Protein AF-A0A2E0SR29-F1 (afdb_monomer)

Secondary structure (DSSP, 8-state):
-BTTB--EES-HHHHHHS--SHHHHHHHHHSPPSSS-BS------SPPPPTT---SS-TTGGG-TT--HHHHHSPPPPEE-TTSSEE--TTTTS---PPP-PBPP-------SS-SEEEEEEEEEETTEEEEEEEEEEE-TT-EEEEE-STTSSHHHHHHHHTTSS--SEEEEEETTEEPPSSGGGS-TTTEEEE-S-TTTTS-TTS-HHHHHHHHHHHTT--GGGHHHHHHHTT--GGGGGS-GGGS-HHHHHHHHHHHHHTT--SEEEEESTTTTS-HHHHHHHHHHHHHHHHHH---EEEE-S-HHHHHHH-SEEEEEETTEEEEEEEHHHHHHS--SHHHHHHHHHHHHHHHTTS----

pLDDT: mean 88.64, std 12.38, range [31.42, 98.25]

Nearest PDB structures (foldseek):
  8j5r-assembly1_D  TM=8.602E-01  e=4.351E-30  Mycobacterium tuberculosis H37Rv
  4yer-assembly1_B  TM=9.239E-01  e=2.323E-18  Thermotoga maritima MSB8
  4yer-assembly1_A  TM=9.258E-01  e=8.614E-18  Thermotoga maritima MSB8
  1vpl-assembly1_A-2  TM=8.438E-01  e=1.574E-16  Thermotoga maritima MSB8
  4rvc-assembly1_A  TM=7.983E-01  e=6.540E-16  Geobacillus kaustophilus GBlys

Solvent-accessible surface area (backbone atoms only — not comparable to full-atom values): 19824 Å² total; per-residue (Å²): 104,48,92,93,37,73,36,56,51,51,57,66,67,52,50,66,78,58,42,60,35,71,67,57,42,43,43,61,55,17,48,67,52,64,93,52,36,58,59,69,62,58,30,64,62,81,78,82,63,53,92,94,55,65,57,76,10,28,74,56,31,94,60,40,94,82,51,48,73,62,28,54,66,41,55,49,63,79,40,79,44,98,84,54,40,37,34,34,44,91,55,58,85,53,83,80,83,72,79,80,79,51,68,40,76,85,74,77,70,74,80,62,93,56,52,34,36,42,34,41,48,28,19,31,57,63,88,91,44,75,42,31,73,44,31,69,48,75,38,32,74,49,32,30,38,24,40,34,45,63,91,87,14,32,66,70,57,52,52,27,36,74,49,13,77,35,62,58,78,40,59,49,49,25,51,70,86,40,75,54,52,57,40,45,93,72,43,65,65,34,54,47,27,65,31,57,57,55,45,71,81,75,49,68,72,88,38,34,45,36,55,55,34,34,58,29,14,49,70,42,78,39,64,67,80,47,48,40,61,42,32,44,76,55,74,36,64,51,76,51,35,78,35,37,63,85,82,44,55,73,56,56,36,38,35,49,43,47,33,41,38,47,41,29,59,32,62,28,41,35,33,39,38,58,51,76,91,47,56,45,28,49,30,20,44,52,51,40,47,56,50,45,40,22,74,75,70,45,34,17,33,42,38,33,42,74,57,60,26,58,37,43,60,60,31,55,29,35,37,36,30,51,78,13,31,72,71,47,70,42,43,38,64,53,50,71,79,58,44,85,38,71,67,55,46,51,54,49,52,59,52,44,57,62,50,47,75,65,48,80,78,93,124

Sequence (363 aa):
LYAGTVAERGPAGVVLDAPVHPYTARLLAADPPLDHRLAKLEGIPGSVPAPGQRPDGCAFAPRCLLATERCRTEAPALEAVPRGGVVACHHSRTPLVIEERGRAAETVAPAAPGALLTVRGLRAQHGATEILHGVDLDVAPREIVGVVGESGSGKTTLARCVAGLHAPSAGEVSLDGNALARRLADRDPRDVQIVFQDPYSALNPRLTIGDALREALAVGDRPASDVAELLESVGLPARYAARRPRDLSGGERQRVAIARALAPRPRLLICDESVSALDVSVQAQILALLLRLRDELGTPVLVITHDLAVVRQVCDRVLVLRRGEMVESGTVSRVFDAPEHPYTASLLAASEITAERKEPTRA

Radius of gyration: 22.08 Å; Cα contacts (8 Å, |Δi|>4): 726; chains: 1; bounding box: 54×41×63 Å

Structure (mmCIF, N/CA/C/O backbone):
data_AF-A0A2E0SR29-F1
#
_entry.id   AF-A0A2E0SR29-F1
#
loop_
_atom_site.group_PDB
_atom_site.id
_atom_site.type_symbol
_atom_site.label_atom_id
_atom_site.label_alt_id
_atom_site.label_comp_id
_atom_site.label_asym_id
_atom_site.label_entity_id
_atom_site.label_seq_id
_atom_site.pdbx_PDB_ins_code
_atom_site.Cartn_x
_atom_site.Cartn_y
_atom_site.Cartn_z
_atom_site.occupancy
_atom_site.B_iso_or_equiv
_atom_site.auth_seq_id
_atom_site.auth_comp_id
_atom_site.auth_asym_id
_atom_site.auth_atom_id
_atom_site.pdbx_PDB_model_num
ATOM 1 N N . LEU A 1 1 ? 7.549 5.131 -22.807 1.00 89.56 1 LEU A N 1
ATOM 2 C CA . LEU A 1 1 ? 8.761 5.957 -22.553 1.00 89.56 1 LEU A CA 1
ATOM 3 C C . LEU A 1 1 ? 9.500 5.366 -21.359 1.00 89.56 1 LEU A C 1
ATOM 5 O O . LEU A 1 1 ? 8.833 4.967 -20.417 1.00 89.56 1 LEU A O 1
ATOM 9 N N . TYR A 1 2 ? 10.829 5.324 -21.375 1.00 89.19 2 TYR A N 1
ATOM 10 C CA . TYR A 1 2 ? 11.639 4.904 -20.228 1.00 89.19 2 TYR A CA 1
ATOM 11 C C . TYR A 1 2 ? 12.831 5.840 -20.063 1.00 89.19 2 TYR A C 1
ATOM 13 O O . TYR A 1 2 ? 13.545 6.076 -21.035 1.00 89.19 2 TYR A O 1
ATOM 21 N N . ALA A 1 3 ? 13.021 6.392 -18.858 1.00 86.25 3 ALA A N 1
ATOM 22 C CA . ALA A 1 3 ? 14.078 7.361 -18.554 1.00 86.25 3 ALA A CA 1
ATOM 23 C C . ALA A 1 3 ? 14.228 8.427 -19.659 1.00 86.25 3 ALA A C 1
ATOM 25 O O . ALA A 1 3 ? 15.323 8.682 -20.132 1.00 86.25 3 ALA A O 1
ATOM 26 N N . GLY A 1 4 ? 13.108 9.004 -20.115 1.00 85.25 4 GLY A N 1
ATOM 27 C CA . GLY A 1 4 ? 13.055 10.040 -21.155 1.00 85.25 4 GLY A CA 1
ATOM 28 C C . GLY A 1 4 ? 13.401 9.608 -22.586 1.00 85.25 4 GLY A C 1
ATOM 29 O O . GLY A 1 4 ? 13.559 10.483 -23.431 1.00 85.25 4 GLY A O 1
ATOM 30 N N . THR A 1 5 ? 13.484 8.308 -22.871 1.00 87.50 5 THR A N 1
ATOM 31 C CA . THR A 1 5 ? 13.652 7.759 -24.227 1.00 87.50 5 THR A CA 1
ATOM 32 C C . THR A 1 5 ? 12.389 7.014 -24.661 1.00 87.50 5 THR A C 1
ATOM 34 O O . THR A 1 5 ? 11.719 6.354 -23.855 1.00 87.50 5 THR A O 1
ATOM 37 N N . VAL A 1 6 ? 12.023 7.117 -25.941 1.00 93.50 6 VAL A N 1
ATOM 38 C CA . VAL A 1 6 ? 10.935 6.314 -26.520 1.00 93.50 6 VAL A CA 1
ATOM 39 C C . VAL A 1 6 ? 11.416 4.873 -26.629 1.00 93.50 6 VAL A C 1
ATOM 41 O O . VAL A 1 6 ? 12.251 4.568 -27.463 1.00 93.50 6 VAL A O 1
ATOM 44 N N . ALA A 1 7 ? 10.902 4.003 -25.759 1.00 94.31 7 ALA A N 1
ATOM 45 C CA . ALA A 1 7 ? 11.178 2.568 -25.811 1.00 94.31 7 ALA A CA 1
ATOM 46 C C . ALA A 1 7 ? 10.392 1.896 -26.947 1.00 94.31 7 ALA A C 1
ATOM 48 O O . ALA A 1 7 ? 10.943 1.103 -27.700 1.00 94.31 7 ALA A O 1
ATOM 49 N N . GLU A 1 8 ? 9.112 2.247 -27.077 1.00 94.75 8 GLU A N 1
ATOM 50 C CA . GLU A 1 8 ? 8.180 1.663 -28.035 1.00 94.75 8 GLU A CA 1
ATOM 51 C C . GLU A 1 8 ? 7.018 2.631 -28.287 1.00 94.75 8 GLU A C 1
ATOM 53 O O . GLU A 1 8 ? 6.602 3.361 -27.377 1.00 94.75 8 GLU A O 1
ATOM 58 N N . ARG A 1 9 ? 6.525 2.668 -29.525 1.00 95.38 9 ARG A N 1
ATOM 59 C CA . ARG A 1 9 ? 5.364 3.454 -29.955 1.00 95.38 9 ARG A CA 1
ATOM 60 C C . ARG A 1 9 ? 4.670 2.729 -31.101 1.00 95.38 9 ARG A C 1
ATOM 62 O O . ARG A 1 9 ? 5.305 2.450 -32.106 1.00 95.38 9 ARG A O 1
ATOM 69 N N . GLY A 1 10 ? 3.361 2.550 -31.021 1.00 94.12 10 GLY A N 1
ATOM 70 C CA . GLY A 1 10 ? 2.568 1.939 -32.086 1.00 94.12 10 GLY A CA 1
ATOM 71 C C . GLY A 1 10 ? 1.070 2.076 -31.815 1.00 94.12 10 GLY A C 1
ATOM 72 O O . GLY A 1 10 ? 0.692 2.792 -30.882 1.00 94.12 10 GLY A O 1
ATOM 73 N N . PRO A 1 11 ? 0.218 1.419 -32.620 1.00 93.44 11 PRO A N 1
ATOM 74 C CA . PRO A 1 11 ? -1.198 1.255 -32.301 1.00 93.44 11 PRO A CA 1
ATOM 75 C C . PRO A 1 11 ? -1.368 0.620 -30.914 1.00 93.44 11 PRO A C 1
ATOM 77 O O . PRO A 1 11 ? -0.631 -0.302 -30.574 1.00 93.44 11 PRO A O 1
ATOM 80 N N . ALA A 1 12 ? -2.334 1.099 -30.124 1.00 90.19 12 ALA A N 1
ATOM 81 C CA . ALA A 1 12 ? -2.478 0.697 -28.723 1.00 90.19 12 ALA A CA 1
ATOM 82 C C . ALA A 1 12 ? -2.615 -0.826 -28.552 1.00 90.19 12 ALA A C 1
ATOM 84 O O . ALA A 1 12 ? -1.814 -1.405 -27.831 1.00 90.19 12 ALA A O 1
ATOM 85 N N . GLY A 1 13 ? -3.536 -1.473 -29.278 1.00 86.75 13 GLY A N 1
ATOM 86 C CA . GLY A 1 13 ? -3.707 -2.933 -29.211 1.00 86.75 13 GLY A CA 1
ATOM 87 C C . GLY A 1 13 ? -2.423 -3.695 -29.549 1.00 86.75 13 GLY A C 1
ATOM 88 O O . GLY A 1 13 ? -2.016 -4.577 -28.817 1.00 86.75 13 GLY A O 1
ATOM 89 N N . VAL A 1 14 ? -1.673 -3.270 -30.573 1.00 87.56 14 VAL A N 1
ATOM 90 C CA . VAL A 1 14 ? -0.408 -3.934 -30.942 1.00 87.56 14 VAL A CA 1
ATOM 91 C C . VAL A 1 14 ? 0.627 -3.866 -29.815 1.00 87.56 14 VAL A C 1
ATOM 93 O O . VAL A 1 14 ? 1.277 -4.867 -29.526 1.00 87.56 14 VAL A O 1
ATOM 96 N N . VAL A 1 15 ? 0.786 -2.697 -29.187 1.00 89.81 15 VAL A N 1
ATOM 97 C CA . VAL A 1 15 ? 1.766 -2.499 -28.107 1.00 89.81 15 VAL A CA 1
ATOM 98 C C . VAL A 1 15 ? 1.347 -3.223 -26.824 1.00 89.81 15 VAL A C 1
ATOM 100 O O . VAL A 1 15 ? 2.216 -3.701 -26.099 1.00 89.81 15 VAL A O 1
ATOM 103 N N . LEU A 1 16 ? 0.043 -3.291 -26.535 1.00 87.75 16 LEU A N 1
ATOM 104 C CA . LEU A 1 16 ? -0.493 -3.949 -25.340 1.00 87.75 16 LEU A CA 1
ATOM 105 C C . LEU A 1 16 ? -0.522 -5.480 -25.481 1.00 87.75 16 LEU A C 1
ATOM 107 O O . LEU A 1 16 ? -0.150 -6.178 -24.543 1.00 87.75 16 LEU A O 1
ATOM 111 N N . ASP A 1 17 ? -0.857 -6.001 -26.662 1.00 84.81 17 ASP A N 1
ATOM 112 C CA . ASP A 1 17 ? -1.033 -7.445 -26.880 1.00 84.81 17 ASP A CA 1
ATOM 113 C C . ASP A 1 17 ? 0.276 -8.153 -27.237 1.00 84.81 17 ASP A C 1
ATOM 115 O O . ASP A 1 17 ? 0.460 -9.344 -26.984 1.00 84.81 17 ASP A O 1
ATOM 119 N N . ALA A 1 18 ? 1.186 -7.438 -27.898 1.00 86.62 18 ALA A N 1
ATOM 120 C CA . ALA A 1 18 ? 2.425 -7.999 -28.414 1.00 86.62 18 ALA A CA 1
ATOM 121 C C . ALA A 1 18 ? 3.587 -7.003 -28.316 1.00 86.62 18 ALA A C 1
ATOM 123 O O . ALA A 1 18 ? 4.166 -6.627 -29.344 1.00 86.62 18 ALA A O 1
ATOM 124 N N . PRO A 1 19 ? 3.941 -6.587 -27.088 1.00 90.62 19 PRO A N 1
ATOM 125 C CA . PRO A 1 19 ? 5.034 -5.658 -26.857 1.00 90.62 19 PRO A CA 1
ATOM 126 C C . PRO A 1 19 ? 6.349 -6.218 -27.403 1.00 90.62 19 PRO A C 1
ATOM 128 O O . PRO A 1 19 ? 6.721 -7.363 -27.135 1.00 90.62 19 PRO A O 1
ATOM 131 N N . VAL A 1 20 ? 7.087 -5.388 -28.135 1.00 92.50 20 VAL A N 1
ATOM 132 C CA . VAL A 1 20 ? 8.387 -5.753 -28.713 1.00 92.50 20 VAL A CA 1
ATOM 133 C C . VAL A 1 20 ? 9.533 -5.383 -27.775 1.00 92.50 20 VAL A C 1
ATOM 135 O O . VAL A 1 20 ? 10.557 -6.065 -27.733 1.00 92.50 20 VAL A O 1
ATOM 138 N N . HIS A 1 21 ? 9.401 -4.297 -27.010 1.00 93.88 21 HIS A N 1
ATOM 139 C CA . HIS A 1 21 ? 10.477 -3.849 -26.135 1.00 93.88 21 HIS A CA 1
ATOM 140 C C . HIS A 1 21 ? 10.435 -4.580 -24.775 1.00 93.88 21 HIS A C 1
ATOM 142 O O . HIS A 1 21 ? 9.399 -4.550 -24.106 1.00 93.88 21 HIS A O 1
ATOM 148 N N . PRO A 1 22 ? 11.567 -5.116 -24.259 1.00 92.19 22 PRO A N 1
ATOM 149 C CA . PRO A 1 22 ? 11.622 -5.806 -22.962 1.00 92.19 22 PRO A CA 1
ATOM 150 C C . PRO A 1 22 ? 11.033 -5.008 -21.790 1.00 92.19 22 PRO A C 1
ATOM 152 O O . PRO A 1 22 ? 10.365 -5.561 -20.926 1.00 92.19 22 PRO A O 1
ATOM 155 N N . TYR A 1 23 ? 11.264 -3.692 -21.750 1.00 92.50 23 TYR A N 1
ATOM 156 C CA . TYR A 1 23 ? 10.612 -2.799 -20.782 1.00 92.50 23 TYR A CA 1
ATOM 157 C C . TYR A 1 23 ? 9.080 -2.806 -20.888 1.00 92.50 23 TYR A C 1
ATOM 159 O O . TYR A 1 23 ? 8.436 -3.030 -19.870 1.00 92.50 23 TYR A O 1
ATOM 167 N N . THR A 1 24 ? 8.501 -2.573 -22.075 1.00 91.88 24 THR A N 1
ATOM 168 C CA . THR A 1 24 ? 7.040 -2.566 -22.273 1.00 91.88 24 THR A CA 1
ATOM 169 C C . THR A 1 24 ? 6.447 -3.901 -21.845 1.00 91.88 24 THR A C 1
ATOM 171 O O . THR A 1 24 ? 5.519 -3.943 -21.048 1.00 91.88 24 THR A O 1
ATOM 174 N N . ALA A 1 25 ? 7.071 -4.988 -22.290 1.00 89.75 25 ALA A N 1
ATOM 175 C CA . ALA A 1 25 ? 6.652 -6.346 -22.000 1.00 89.75 25 ALA A CA 1
ATOM 176 C C . ALA A 1 25 ? 6.631 -6.638 -20.493 1.00 89.75 25 ALA A C 1
ATOM 178 O O . ALA A 1 25 ? 5.657 -7.169 -19.970 1.00 89.75 25 ALA A O 1
ATOM 179 N N . ARG A 1 26 ? 7.666 -6.213 -19.756 1.00 88.19 26 ARG A N 1
ATOM 180 C CA . ARG A 1 26 ? 7.707 -6.386 -18.295 1.00 88.19 26 ARG A CA 1
ATOM 181 C C . ARG A 1 26 ? 6.822 -5.404 -17.534 1.00 88.19 26 ARG A C 1
ATOM 183 O O . ARG A 1 26 ? 6.417 -5.721 -16.422 1.00 88.19 26 ARG A O 1
ATOM 190 N N . LEU A 1 27 ? 6.554 -4.226 -18.091 1.00 88.81 27 LEU A N 1
ATOM 191 C CA . LEU A 1 27 ? 5.621 -3.271 -17.501 1.00 88.81 27 LEU A CA 1
ATOM 192 C C . LEU A 1 27 ? 4.197 -3.826 -17.553 1.00 88.81 27 LEU A C 1
ATOM 194 O O . LEU A 1 27 ? 3.517 -3.812 -16.536 1.00 88.81 27 LEU A O 1
ATOM 198 N N . LEU A 1 28 ? 3.795 -4.352 -18.712 1.00 86.69 28 LEU A N 1
ATOM 199 C CA . LEU A 1 28 ? 2.499 -4.998 -18.910 1.00 86.69 28 LEU A CA 1
ATOM 200 C C . LEU A 1 28 ? 2.390 -6.283 -18.118 1.00 86.69 28 LEU A C 1
ATOM 202 O O . LEU A 1 28 ? 1.364 -6.507 -17.494 1.00 86.69 28 LEU A O 1
ATOM 206 N N . ALA A 1 29 ? 3.477 -7.062 -18.057 1.00 83.56 29 ALA A N 1
ATOM 207 C CA . ALA A 1 29 ? 3.545 -8.142 -17.101 1.00 83.56 29 ALA A CA 1
ATOM 208 C C . ALA A 1 29 ? 3.250 -7.573 -15.711 1.00 83.56 29 ALA A C 1
ATOM 210 O O . ALA A 1 29 ? 2.274 -7.977 -15.125 1.00 83.56 29 ALA A O 1
ATOM 211 N N . ALA A 1 30 ? 3.989 -6.613 -15.157 1.00 85.75 30 ALA A N 1
ATOM 212 C CA . ALA A 1 30 ? 3.797 -6.166 -13.769 1.00 85.75 30 ALA A CA 1
ATOM 213 C C . ALA A 1 30 ? 2.367 -5.713 -13.366 1.00 85.75 30 ALA A C 1
ATOM 215 O O . ALA A 1 30 ? 2.100 -5.648 -12.167 1.00 85.75 30 ALA A O 1
ATOM 216 N N . ASP A 1 31 ? 1.463 -5.449 -14.315 1.00 85.62 31 ASP A N 1
ATOM 217 C CA . ASP A 1 31 ? 0.039 -5.215 -14.050 1.00 85.62 31 ASP A CA 1
ATOM 218 C C . ASP A 1 31 ? -0.631 -6.482 -13.459 1.00 85.62 31 ASP A C 1
ATOM 220 O O . ASP A 1 31 ? -0.512 -7.578 -14.026 1.00 85.62 31 ASP A O 1
ATOM 224 N N . PRO A 1 32 ? -1.275 -6.395 -12.282 1.00 85.50 32 PRO A N 1
ATOM 225 C CA . PRO A 1 32 ? -1.933 -7.540 -11.668 1.00 85.50 32 PRO A CA 1
ATOM 226 C C . PRO A 1 32 ? -3.295 -7.830 -12.327 1.00 85.50 32 PRO A C 1
ATOM 228 O O . PRO A 1 32 ? -4.100 -6.912 -12.475 1.00 85.50 32 PRO A O 1
ATOM 231 N N . PRO A 1 33 ? -3.606 -9.094 -12.661 1.00 87.69 33 PRO A N 1
ATOM 232 C CA . PRO A 1 33 ? -4.929 -9.461 -13.150 1.00 87.69 33 PRO A CA 1
ATOM 233 C C . PRO A 1 33 ? -5.977 -9.460 -12.025 1.00 87.69 33 PRO A C 1
ATOM 235 O O . PRO A 1 33 ? -5.651 -9.642 -10.847 1.00 87.69 33 PRO A O 1
ATOM 238 N N . LEU A 1 34 ? -7.247 -9.271 -12.391 1.00 88.75 34 LEU A N 1
ATOM 239 C CA . LEU A 1 34 ? -8.387 -9.319 -11.465 1.00 88.75 34 LEU A CA 1
ATOM 240 C C . LEU A 1 34 ? -9.013 -10.720 -11.370 1.00 88.75 34 LEU A C 1
ATOM 242 O O . LEU A 1 34 ? -9.484 -11.114 -10.305 1.00 88.75 34 LEU A O 1
ATOM 246 N N . ASP A 1 35 ? -8.979 -11.489 -12.456 1.00 86.94 35 ASP A N 1
ATOM 247 C CA . ASP A 1 35 ? -9.647 -12.789 -12.596 1.00 86.94 35 ASP A CA 1
ATOM 248 C C . ASP A 1 35 ? -8.943 -13.922 -11.830 1.00 86.94 35 ASP A C 1
ATOM 250 O O . ASP A 1 35 ? -9.552 -14.944 -11.523 1.00 86.94 35 ASP A O 1
ATOM 254 N N . HIS A 1 36 ? -7.665 -13.778 -11.467 1.00 87.75 36 HIS A N 1
ATOM 255 C CA . HIS A 1 36 ? -6.933 -14.798 -10.712 1.00 87.75 36 HIS A CA 1
ATOM 256 C C . HIS A 1 36 ? -5.775 -14.225 -9.887 1.00 87.75 36 HIS A C 1
ATOM 258 O O . HIS A 1 36 ? -5.233 -13.158 -10.172 1.00 87.75 36 HIS A O 1
ATOM 264 N N . ARG A 1 37 ? -5.365 -14.963 -8.849 1.00 89.25 37 ARG A N 1
ATOM 265 C CA . ARG A 1 37 ? -4.156 -14.664 -8.071 1.00 89.25 37 ARG A CA 1
ATOM 266 C C . ARG A 1 37 ? -2.921 -15.227 -8.776 1.00 89.25 37 ARG A C 1
ATOM 268 O O . ARG A 1 37 ? -2.901 -16.388 -9.192 1.00 89.25 37 ARG A O 1
ATOM 275 N N . LEU A 1 38 ? -1.871 -14.422 -8.870 1.00 87.12 38 LEU A N 1
ATOM 276 C CA . LEU A 1 38 ? -0.574 -14.828 -9.401 1.00 87.12 38 LEU A CA 1
ATOM 277 C C . LEU A 1 38 ? 0.227 -15.585 -8.339 1.00 87.12 38 LEU A C 1
ATOM 279 O O . LEU A 1 38 ? 0.278 -15.169 -7.183 1.00 87.12 38 LEU A O 1
ATOM 283 N N . ALA A 1 39 ? 0.918 -16.655 -8.737 1.00 84.25 39 ALA A N 1
ATOM 284 C CA . ALA A 1 39 ? 1.831 -17.393 -7.859 1.00 84.25 39 ALA A CA 1
ATOM 285 C C . ALA A 1 39 ? 3.004 -16.526 -7.379 1.00 84.25 39 ALA A C 1
ATOM 287 O O . ALA A 1 39 ? 3.558 -16.763 -6.307 1.00 84.25 39 ALA A O 1
ATOM 288 N N . LYS A 1 40 ? 3.386 -15.516 -8.170 1.00 82.12 40 LYS A N 1
ATOM 289 C CA . LYS A 1 40 ? 4.448 -14.577 -7.822 1.00 82.12 40 LYS A CA 1
ATOM 290 C C . LYS A 1 40 ? 4.155 -13.187 -8.371 1.00 82.12 40 LYS A C 1
ATOM 292 O O . LYS A 1 40 ? 3.906 -13.020 -9.564 1.00 82.12 40 LYS A O 1
ATOM 297 N N . LEU A 1 41 ? 4.239 -12.187 -7.498 1.00 84.31 41 LEU A N 1
ATOM 298 C CA . LEU A 1 41 ? 4.211 -10.777 -7.874 1.00 84.31 41 LEU A CA 1
ATOM 299 C C . LEU A 1 41 ? 5.644 -10.293 -8.060 1.00 84.31 41 LEU A C 1
ATOM 301 O O . LEU A 1 41 ? 6.405 -10.195 -7.098 1.00 84.31 41 LEU A O 1
ATOM 305 N N . GLU A 1 42 ? 6.018 -9.976 -9.295 1.00 74.56 42 GLU A N 1
ATOM 306 C CA . GLU A 1 42 ? 7.320 -9.389 -9.592 1.00 74.56 42 GLU A CA 1
ATOM 307 C C . GLU A 1 42 ? 7.168 -8.137 -10.443 1.00 74.56 42 GLU A C 1
ATOM 309 O O . GLU A 1 42 ? 6.611 -8.160 -11.541 1.00 74.56 42 GLU A O 1
ATOM 314 N N . GLY A 1 43 ? 7.710 -7.034 -9.932 1.00 82.50 43 GLY A N 1
ATOM 315 C CA . GLY A 1 43 ? 7.967 -5.848 -10.734 1.00 82.50 43 GLY A CA 1
ATOM 316 C C . GLY A 1 43 ? 9.314 -5.927 -11.448 1.00 82.50 43 GLY A C 1
ATOM 317 O O . GLY A 1 43 ? 10.120 -6.835 -11.246 1.00 82.50 43 GLY A O 1
ATOM 318 N N . ILE A 1 44 ? 9.618 -4.905 -12.239 1.00 84.12 44 ILE A N 1
ATOM 319 C CA . ILE A 1 44 ? 10.902 -4.772 -12.924 1.00 84.12 44 ILE A CA 1
ATOM 320 C C . ILE A 1 44 ? 12.000 -4.495 -11.881 1.00 84.12 44 ILE A C 1
ATOM 322 O O . ILE A 1 44 ? 11.954 -3.442 -11.235 1.00 84.12 44 ILE A O 1
ATOM 326 N N . PRO A 1 45 ? 13.015 -5.362 -11.724 1.00 74.50 45 PRO A N 1
ATOM 327 C CA . PRO A 1 45 ? 14.033 -5.221 -10.683 1.00 74.50 45 PRO A CA 1
ATOM 328 C C . PRO A 1 45 ? 14.879 -3.957 -10.871 1.00 74.50 45 PRO A C 1
ATOM 330 O O . PRO A 1 45 ? 14.987 -3.436 -11.980 1.00 74.50 45 PRO A O 1
ATOM 333 N N . GLY A 1 46 ? 15.504 -3.481 -9.793 1.00 76.00 46 GLY A N 1
ATOM 334 C CA . GLY A 1 46 ? 16.355 -2.286 -9.797 1.00 76.00 46 GLY A CA 1
ATOM 335 C C . GLY A 1 46 ? 15.582 -0.961 -9.817 1.00 76.00 46 GLY A C 1
ATOM 336 O O . GLY A 1 46 ? 14.353 -0.930 -9.864 1.00 76.00 46 GLY A O 1
ATOM 337 N N . SER A 1 47 ? 16.314 0.152 -9.776 1.00 72.31 47 SER A N 1
ATOM 338 C CA . SER A 1 47 ? 15.757 1.509 -9.777 1.00 72.31 47 SER A CA 1
ATOM 339 C C . SER A 1 47 ? 15.838 2.155 -11.159 1.00 72.31 47 SER A C 1
ATOM 341 O O . SER A 1 47 ? 16.703 1.840 -11.974 1.00 72.31 47 SER A O 1
ATOM 343 N N . VAL A 1 48 ? 14.895 3.049 -11.464 1.00 79.31 48 VAL A N 1
ATOM 344 C CA . VAL A 1 48 ? 14.989 3.889 -12.668 1.00 79.31 48 VAL A CA 1
ATOM 345 C C . VAL A 1 48 ? 16.215 4.804 -12.522 1.00 79.31 48 VAL A C 1
ATOM 347 O O . VAL A 1 48 ? 16.370 5.400 -11.454 1.00 79.31 48 VAL A O 1
ATOM 350 N N . PRO A 1 49 ? 17.074 4.943 -13.552 1.00 78.69 49 PRO A N 1
ATOM 351 C CA . PRO A 1 49 ? 18.177 5.898 -13.520 1.00 78.69 49 PRO A CA 1
ATOM 352 C C . PRO A 1 49 ? 17.689 7.313 -13.194 1.00 78.69 49 PRO A C 1
ATOM 354 O O . PRO A 1 49 ? 16.683 7.772 -13.744 1.00 78.69 49 PRO A O 1
ATOM 357 N N . ALA A 1 50 ? 18.402 8.013 -12.311 1.00 73.25 50 ALA A N 1
ATOM 358 C CA . ALA A 1 50 ? 18.075 9.392 -11.969 1.00 73.25 50 ALA A CA 1
ATOM 359 C C . ALA A 1 50 ? 18.286 10.326 -13.180 1.00 73.25 50 ALA A C 1
ATOM 361 O O . ALA A 1 50 ? 19.092 10.020 -14.070 1.00 73.25 50 ALA A O 1
ATOM 362 N N . PRO A 1 51 ? 17.606 11.487 -13.235 1.00 73.75 51 PRO A N 1
ATOM 363 C CA . PRO A 1 51 ? 17.911 12.516 -14.226 1.00 73.75 51 PRO A CA 1
ATOM 364 C C . PRO A 1 51 ? 19.413 12.847 -14.231 1.00 73.75 51 PRO A C 1
ATOM 366 O O . PRO A 1 51 ? 19.999 13.078 -13.179 1.00 73.75 51 PRO A O 1
ATOM 369 N N . GLY A 1 52 ? 20.043 12.825 -15.409 1.00 78.19 52 GLY A N 1
ATOM 370 C CA . GLY A 1 52 ? 21.487 13.056 -15.565 1.00 78.19 52 GLY A CA 1
ATOM 371 C C . GLY A 1 52 ? 22.394 11.853 -15.261 1.00 78.19 52 GLY A C 1
ATOM 372 O O . GLY A 1 52 ? 23.581 11.929 -15.541 1.00 78.19 52 GLY A O 1
ATOM 373 N N . GLN A 1 53 ? 21.858 10.735 -14.755 1.00 81.88 53 GLN A N 1
ATOM 374 C CA . GLN A 1 53 ? 22.601 9.487 -14.502 1.00 81.88 53 GLN A CA 1
ATOM 375 C C . GLN A 1 53 ? 22.227 8.380 -15.495 1.00 81.88 53 GLN A C 1
ATOM 377 O O . GLN A 1 53 ? 22.156 7.201 -15.144 1.00 81.88 53 GLN A O 1
ATOM 382 N N . ARG A 1 54 ? 21.904 8.756 -16.734 1.00 83.50 54 ARG A N 1
ATOM 383 C CA . ARG A 1 54 ? 21.567 7.772 -17.767 1.00 83.50 54 ARG A CA 1
ATOM 384 C C . ARG A 1 54 ? 22.836 7.032 -18.201 1.00 83.50 54 ARG A C 1
ATOM 386 O O . ARG A 1 54 ? 23.874 7.676 -18.308 1.00 83.50 54 ARG A O 1
ATOM 393 N N . PRO A 1 55 ? 22.756 5.715 -18.451 1.00 86.88 55 PRO A N 1
ATOM 394 C CA . PRO A 1 55 ? 23.866 4.992 -19.060 1.00 86.88 55 PRO A CA 1
ATOM 395 C C . PRO A 1 55 ? 24.112 5.501 -20.487 1.00 86.88 55 PRO A C 1
ATOM 397 O O . PRO A 1 55 ? 23.170 5.950 -21.142 1.00 86.88 55 PRO A O 1
ATOM 400 N N . ASP A 1 56 ? 25.356 5.385 -20.959 1.00 88.62 56 ASP A N 1
ATOM 401 C CA . ASP A 1 56 ? 25.761 5.815 -22.308 1.00 88.62 56 ASP A CA 1
ATOM 402 C C . ASP A 1 56 ? 25.067 4.998 -23.416 1.00 88.62 56 ASP A C 1
ATOM 404 O O . ASP A 1 56 ? 24.761 5.519 -24.488 1.00 88.62 56 ASP A O 1
ATOM 408 N N . GLY A 1 57 ? 24.779 3.720 -23.143 1.00 92.62 57 GLY A N 1
ATOM 409 C CA . GLY A 1 57 ? 24.047 2.831 -24.042 1.00 92.62 57 GLY A CA 1
ATOM 410 C C . GLY A 1 57 ? 22.516 2.900 -23.923 1.00 92.62 57 GLY A C 1
ATOM 411 O O . GLY A 1 57 ? 21.894 3.941 -23.712 1.00 92.62 57 GLY A O 1
ATOM 412 N N . CYS A 1 58 ? 21.859 1.749 -24.064 1.00 94.19 58 CYS A N 1
ATOM 413 C CA . CYS A 1 58 ? 20.423 1.605 -23.854 1.00 94.19 58 CYS A CA 1
ATOM 414 C C . CYS A 1 58 ? 20.035 2.012 -22.425 1.00 94.19 58 CYS A C 1
ATOM 416 O O . CYS A 1 58 ? 20.472 1.410 -21.443 1.00 94.19 58 CYS A O 1
ATOM 418 N N . ALA A 1 59 ? 19.104 2.964 -22.315 1.00 92.00 59 ALA A N 1
ATOM 419 C CA . ALA A 1 59 ? 18.610 3.463 -21.033 1.00 92.00 59 ALA A CA 1
ATOM 420 C C . ALA A 1 59 ? 18.078 2.354 -20.103 1.00 92.00 59 ALA A C 1
ATOM 422 O O . ALA A 1 59 ? 18.175 2.477 -18.884 1.00 92.00 59 ALA A O 1
ATOM 423 N N . PHE A 1 60 ? 17.530 1.270 -20.664 1.00 93.81 60 PHE A N 1
ATOM 424 C CA . PHE A 1 60 ? 16.967 0.146 -19.911 1.00 93.81 60 PHE A CA 1
ATOM 425 C C . PHE A 1 60 ? 17.965 -0.996 -19.640 1.00 93.81 60 PHE A C 1
ATOM 427 O O . PHE A 1 60 ? 17.640 -1.912 -18.884 1.00 93.81 60 PHE A O 1
ATOM 434 N N . ALA A 1 61 ? 19.182 -0.959 -20.199 1.00 93.38 61 ALA A N 1
ATOM 435 C CA . ALA A 1 61 ? 20.166 -2.039 -20.062 1.00 93.38 61 ALA A CA 1
ATOM 436 C C . ALA A 1 61 ? 20.421 -2.496 -18.610 1.00 93.38 61 ALA A C 1
ATOM 438 O O . ALA A 1 61 ? 20.454 -3.705 -18.395 1.00 93.38 61 ALA A O 1
ATOM 439 N N . PRO A 1 62 ? 20.506 -1.612 -17.591 1.00 90.38 62 PRO A N 1
ATOM 440 C CA . PRO A 1 62 ? 20.750 -2.041 -16.208 1.00 90.38 62 PRO A CA 1
ATOM 441 C C . PRO A 1 62 ? 19.658 -2.939 -15.600 1.00 90.38 62 PRO A C 1
ATOM 443 O O . PRO A 1 62 ? 19.879 -3.553 -14.561 1.00 90.38 62 PRO A O 1
ATOM 446 N N . ARG A 1 63 ? 18.467 -2.991 -16.211 1.00 90.19 63 ARG A N 1
ATOM 447 C CA . ARG A 1 63 ? 17.286 -3.726 -15.713 1.00 90.19 63 ARG A CA 1
ATOM 448 C C . ARG A 1 63 ? 16.720 -4.711 -16.742 1.00 90.19 63 ARG A C 1
ATOM 450 O O . ARG A 1 63 ? 15.696 -5.357 -16.497 1.00 90.19 63 ARG A O 1
ATOM 457 N N . CYS A 1 64 ? 17.359 -4.808 -17.905 1.00 90.50 64 CYS A N 1
ATOM 458 C CA . CYS A 1 64 ? 16.937 -5.662 -19.002 1.00 90.50 64 CYS A CA 1
ATOM 459 C C . CYS A 1 64 ? 17.581 -7.046 -18.866 1.00 90.50 64 CYS A C 1
ATOM 461 O O . CYS A 1 64 ? 18.801 -7.150 -18.807 1.00 90.50 64 CYS A O 1
ATOM 463 N N . LEU A 1 65 ? 16.775 -8.114 -18.875 1.00 87.06 65 LEU A N 1
ATOM 464 C CA . LEU A 1 65 ? 17.300 -9.490 -18.868 1.00 87.06 65 LEU A CA 1
ATOM 465 C C . LEU A 1 65 ? 18.005 -9.869 -20.173 1.00 87.06 65 LEU A C 1
ATOM 467 O O . LEU A 1 65 ? 18.816 -10.784 -20.184 1.00 87.06 65 LEU A O 1
ATOM 471 N N . LEU A 1 66 ? 17.712 -9.156 -21.262 1.00 91.25 66 LEU A N 1
ATOM 472 C CA . LEU A 1 66 ? 18.350 -9.354 -22.563 1.00 91.25 66 LEU A CA 1
ATOM 473 C C . LEU A 1 66 ? 19.551 -8.420 -22.773 1.00 91.25 66 LEU A C 1
ATOM 475 O O . LEU A 1 66 ? 20.025 -8.281 -23.896 1.00 91.25 66 LEU A O 1
ATOM 479 N N . ALA A 1 67 ? 20.010 -7.708 -21.735 1.00 93.31 67 ALA A N 1
ATOM 480 C CA . ALA A 1 67 ? 21.104 -6.756 -21.879 1.00 93.31 67 ALA A CA 1
ATOM 481 C C . ALA A 1 67 ? 22.404 -7.458 -22.294 1.00 93.31 67 ALA A C 1
ATOM 483 O O . ALA A 1 67 ? 22.953 -8.276 -21.560 1.00 93.31 67 ALA A O 1
ATOM 484 N N . THR A 1 68 ? 22.926 -7.064 -23.450 1.00 95.12 68 THR A N 1
ATOM 485 C CA . THR A 1 68 ? 24.249 -7.449 -23.956 1.00 95.12 68 THR A CA 1
ATOM 486 C C . THR A 1 68 ? 25.250 -6.309 -23.783 1.00 95.12 68 THR A C 1
ATOM 488 O O . THR A 1 68 ? 24.875 -5.194 -23.416 1.00 95.12 68 THR A O 1
ATOM 491 N N . GLU A 1 69 ? 26.528 -6.551 -24.082 1.00 95.38 69 GLU A N 1
ATOM 492 C CA . GLU A 1 69 ? 27.551 -5.499 -24.021 1.00 95.38 69 GLU A CA 1
ATOM 493 C C . GLU A 1 69 ? 27.237 -4.334 -24.972 1.00 95.38 69 GLU A C 1
ATOM 495 O O . GLU A 1 69 ? 27.334 -3.174 -24.582 1.00 95.38 69 GLU A O 1
ATOM 500 N N . ARG A 1 70 ? 26.703 -4.629 -26.167 1.00 95.75 70 ARG A N 1
ATOM 501 C CA . ARG A 1 70 ? 26.199 -3.606 -27.099 1.00 95.75 70 ARG A CA 1
ATOM 502 C C . ARG A 1 70 ? 25.124 -2.723 -26.464 1.00 95.75 70 ARG A C 1
ATOM 504 O O . ARG A 1 70 ? 25.118 -1.516 -26.658 1.00 95.75 70 ARG A O 1
ATOM 511 N N . CYS A 1 71 ? 24.234 -3.301 -25.655 1.00 95.75 71 CYS A N 1
ATOM 512 C CA . CYS A 1 71 ? 23.220 -2.523 -24.942 1.00 95.75 71 CYS A CA 1
ATOM 513 C C . CYS A 1 71 ? 23.820 -1.576 -23.898 1.00 95.75 71 CYS A C 1
ATOM 515 O O . CYS A 1 71 ? 23.156 -0.612 -23.533 1.00 95.75 71 CYS A O 1
ATOM 517 N N . ARG A 1 72 ? 25.022 -1.841 -23.382 1.00 94.81 72 ARG A N 1
ATOM 518 C CA . ARG A 1 72 ? 25.665 -1.006 -22.357 1.00 94.81 72 ARG A CA 1
ATOM 519 C C . ARG A 1 72 ? 26.449 0.154 -22.959 1.00 94.81 72 ARG A C 1
ATOM 521 O O . ARG A 1 72 ? 26.534 1.196 -22.318 1.00 94.81 72 ARG A O 1
ATOM 528 N N . THR A 1 73 ? 26.961 -0.018 -24.174 1.00 95.31 73 THR A N 1
ATOM 529 C CA . THR A 1 73 ? 27.847 0.946 -24.841 1.00 95.31 73 THR A CA 1
ATOM 530 C C . THR A 1 73 ? 27.176 1.739 -25.963 1.00 95.31 73 THR A C 1
ATOM 532 O O . THR A 1 73 ? 27.627 2.836 -26.272 1.00 95.31 73 THR A O 1
ATOM 535 N N . GLU A 1 74 ? 26.092 1.231 -26.557 1.00 95.56 74 GLU A N 1
ATOM 536 C CA . GLU A 1 74 ? 25.416 1.851 -27.702 1.00 95.56 74 GLU A CA 1
ATOM 537 C C . GLU A 1 74 ? 23.915 2.026 -27.430 1.00 95.56 74 GLU A C 1
ATOM 539 O O . GLU A 1 74 ? 23.201 1.073 -27.093 1.00 95.56 74 GLU A O 1
ATOM 544 N N . ALA A 1 75 ? 23.409 3.250 -27.592 1.00 93.69 75 ALA A N 1
ATOM 545 C CA . ALA A 1 75 ? 21.979 3.522 -27.516 1.00 93.69 75 ALA A CA 1
ATOM 546 C C . ALA A 1 75 ? 21.269 3.003 -28.785 1.00 93.69 75 ALA A C 1
ATOM 548 O O . ALA A 1 75 ? 21.685 3.345 -29.892 1.00 93.69 75 ALA A O 1
ATOM 549 N N . PRO A 1 76 ? 20.202 2.190 -28.666 1.00 95.31 76 PRO A N 1
ATOM 550 C CA . PRO A 1 76 ? 19.491 1.672 -29.830 1.00 95.31 76 PRO A CA 1
ATOM 551 C C . PRO A 1 76 ? 18.732 2.790 -30.556 1.00 95.31 76 PRO A C 1
ATOM 553 O O . PRO A 1 76 ? 18.062 3.611 -29.923 1.00 95.31 76 PRO A O 1
ATOM 556 N N . ALA A 1 77 ? 18.802 2.791 -31.888 1.00 94.19 77 ALA A N 1
ATOM 557 C CA . ALA A 1 77 ? 17.979 3.655 -32.727 1.00 94.19 77 ALA A CA 1
ATOM 558 C C . ALA A 1 77 ? 16.509 3.200 -32.717 1.00 94.19 77 ALA A C 1
ATOM 560 O O . ALA A 1 77 ? 16.204 2.045 -32.422 1.00 94.19 77 ALA A O 1
ATOM 561 N N . LEU A 1 78 ? 15.593 4.113 -33.051 1.00 94.75 78 LEU A N 1
ATOM 562 C CA . LEU A 1 78 ? 14.195 3.758 -33.293 1.00 94.75 78 LEU A CA 1
ATOM 563 C C . LEU A 1 78 ? 14.073 3.049 -34.644 1.00 94.75 78 LEU A C 1
ATOM 565 O O . LEU A 1 78 ? 14.347 3.642 -35.685 1.00 94.75 78 LEU A O 1
ATOM 569 N N . GLU A 1 79 ? 13.608 1.807 -34.620 1.00 94.44 79 GLU A N 1
ATOM 570 C CA . GLU A 1 79 ? 13.406 0.974 -35.804 1.00 94.44 79 GLU A CA 1
ATOM 571 C C . GLU A 1 79 ? 11.934 0.605 -35.966 1.00 94.44 79 GLU A C 1
ATOM 573 O O . GLU A 1 79 ? 11.218 0.422 -34.981 1.00 94.44 79 GLU A O 1
ATOM 578 N N . ALA A 1 80 ? 11.475 0.476 -37.210 1.00 92.94 80 ALA A N 1
ATOM 579 C CA . ALA A 1 80 ? 10.113 0.045 -37.497 1.00 92.94 80 ALA A CA 1
ATOM 580 C C . ALA A 1 80 ? 9.901 -1.431 -37.125 1.00 92.94 80 ALA A C 1
ATOM 582 O O . ALA A 1 80 ? 10.757 -2.277 -37.393 1.00 92.94 80 ALA A O 1
ATOM 583 N N . VAL A 1 81 ? 8.735 -1.750 -36.557 1.00 88.44 81 VAL A N 1
ATOM 584 C CA . VAL A 1 81 ? 8.345 -3.132 -36.229 1.00 88.44 81 VAL A CA 1
ATOM 585 C C . VAL A 1 81 ? 7.318 -3.682 -37.227 1.00 88.44 81 VAL A C 1
ATOM 587 O O . VAL A 1 81 ? 6.485 -2.916 -37.718 1.00 88.44 81 VAL A O 1
ATOM 590 N N . PRO A 1 82 ? 7.309 -5.003 -37.513 1.00 80.00 82 PRO A N 1
ATOM 591 C CA . PRO A 1 82 ? 6.435 -5.596 -38.534 1.00 80.00 82 PRO A CA 1
ATOM 592 C C . PRO A 1 82 ? 4.933 -5.358 -38.324 1.00 80.00 82 PRO A C 1
ATOM 594 O O . PRO A 1 82 ? 4.182 -5.296 -39.289 1.00 80.00 82 PRO A O 1
ATOM 597 N N . ARG A 1 83 ? 4.489 -5.209 -37.069 1.00 78.44 83 ARG A N 1
ATOM 598 C CA . ARG A 1 83 ? 3.077 -4.984 -36.703 1.00 78.44 83 ARG A CA 1
ATOM 599 C C . ARG A 1 83 ? 2.671 -3.502 -36.689 1.00 78.44 83 ARG A C 1
ATOM 601 O O . ARG A 1 83 ? 1.576 -3.169 -36.249 1.00 78.44 83 ARG A O 1
ATOM 608 N N . GLY A 1 84 ? 3.540 -2.621 -37.189 1.00 84.62 84 GLY A N 1
ATOM 609 C CA . GLY A 1 84 ? 3.343 -1.175 -37.191 1.00 84.62 84 GLY A CA 1
ATOM 610 C C . GLY A 1 84 ? 3.820 -0.518 -35.895 1.00 84.62 84 GLY A C 1
ATOM 611 O O . GLY A 1 84 ? 3.589 -1.017 -34.798 1.00 84.62 84 GLY A O 1
ATOM 612 N N . GLY A 1 85 ? 4.492 0.626 -36.030 1.00 90.56 85 GLY A N 1
ATOM 613 C CA . GLY A 1 85 ? 5.117 1.339 -34.916 1.00 90.56 85 GLY A CA 1
ATOM 614 C C . GLY A 1 85 ? 6.641 1.357 -34.998 1.00 90.56 85 GLY A C 1
ATOM 615 O O . GLY A 1 85 ? 7.228 0.958 -36.003 1.00 90.56 85 GLY A O 1
ATOM 616 N N . VAL A 1 86 ? 7.271 1.846 -33.934 1.00 95.31 86 VAL A N 1
ATOM 617 C CA . VAL A 1 86 ? 8.721 1.948 -33.775 1.00 95.31 86 VAL A CA 1
ATOM 618 C C . VAL A 1 86 ? 9.159 1.477 -32.391 1.00 95.31 86 VAL A C 1
ATOM 620 O O . VAL A 1 86 ? 8.454 1.692 -31.401 1.00 95.31 86 VAL A O 1
ATOM 623 N N . VAL A 1 87 ? 10.343 0.879 -32.312 1.00 95.81 87 VAL A N 1
ATOM 624 C CA . VAL A 1 87 ? 10.946 0.362 -31.080 1.00 95.81 87 VAL A CA 1
ATOM 625 C C . VAL A 1 87 ? 12.422 0.744 -31.003 1.00 95.81 87 VAL A C 1
ATOM 627 O O . VAL A 1 87 ? 13.114 0.727 -32.015 1.00 95.81 87 VAL A O 1
ATOM 630 N N . ALA A 1 88 ? 12.917 1.083 -29.813 1.00 96.00 88 ALA A N 1
ATOM 631 C CA . ALA A 1 88 ? 14.335 1.348 -29.565 1.00 96.00 88 ALA A CA 1
ATOM 632 C C . ALA A 1 88 ? 14.968 0.171 -28.808 1.00 96.00 88 ALA A C 1
ATOM 634 O O . ALA A 1 88 ? 15.142 0.224 -27.591 1.00 96.00 88 ALA A O 1
ATOM 635 N N . CYS A 1 89 ? 15.280 -0.924 -29.510 1.00 95.56 89 CYS A N 1
ATOM 636 C CA . CYS A 1 89 ? 15.869 -2.119 -28.900 1.00 95.56 89 CYS A CA 1
ATOM 637 C C . CYS A 1 89 ? 16.804 -2.863 -29.863 1.00 95.56 89 CYS A C 1
ATOM 639 O O . CYS A 1 89 ? 16.383 -3.248 -30.949 1.00 95.56 89 CYS A O 1
ATOM 641 N N . HIS A 1 90 ? 18.026 -3.181 -29.415 1.00 95.38 90 HIS A N 1
ATOM 642 C CA . HIS A 1 90 ? 18.971 -4.036 -30.161 1.00 95.38 90 HIS A CA 1
ATOM 643 C C . HIS A 1 90 ? 18.483 -5.483 -30.344 1.00 95.38 90 HIS A C 1
ATOM 645 O O . HIS A 1 90 ? 19.017 -6.219 -31.168 1.00 95.38 90 HIS A O 1
ATOM 651 N N . HIS A 1 91 ? 17.476 -5.893 -29.570 1.00 93.31 91 HIS A N 1
ATOM 652 C CA . HIS A 1 91 ? 16.902 -7.239 -29.552 1.00 93.31 91 HIS A CA 1
ATOM 653 C C . HIS A 1 91 ? 15.427 -7.247 -29.989 1.00 93.31 91 HIS A C 1
ATOM 655 O O . HIS A 1 91 ? 14.678 -8.140 -29.611 1.00 93.31 91 HIS A O 1
ATOM 661 N N . SER A 1 92 ? 15.003 -6.278 -30.809 1.00 89.94 92 SER A N 1
ATOM 662 C CA . SER A 1 92 ? 13.617 -6.136 -31.301 1.00 89.94 92 SER A CA 1
ATOM 663 C 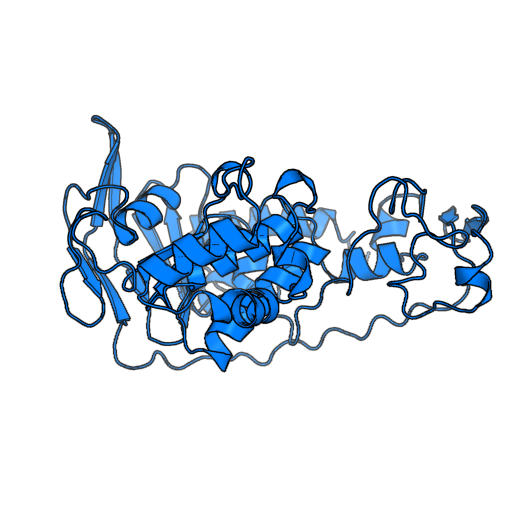C . SER A 1 92 ? 13.079 -7.349 -32.075 1.00 89.94 92 SER A C 1
ATOM 665 O O . SER A 1 92 ? 11.871 -7.519 -32.204 1.00 89.94 92 SER A O 1
ATOM 667 N N . ARG A 1 93 ? 13.965 -8.198 -32.605 1.00 87.62 93 ARG A N 1
ATOM 668 C CA . ARG A 1 93 ? 13.617 -9.434 -33.330 1.00 87.62 93 ARG A CA 1
ATOM 669 C C . ARG A 1 93 ? 13.728 -10.692 -32.473 1.00 87.62 93 ARG A C 1
ATOM 671 O O . ARG A 1 93 ? 13.384 -11.773 -32.943 1.00 87.62 93 ARG A O 1
ATOM 678 N N . THR A 1 94 ? 14.236 -10.572 -31.250 1.00 85.56 94 THR A N 1
ATOM 679 C CA . THR A 1 94 ? 14.332 -11.691 -30.315 1.00 85.56 94 THR A CA 1
ATOM 680 C C . THR A 1 94 ? 12.961 -11.895 -29.672 1.00 85.56 94 THR A C 1
ATOM 682 O O . THR A 1 94 ? 12.444 -10.950 -29.075 1.00 85.56 94 THR A O 1
ATOM 685 N N . PRO A 1 95 ? 12.364 -13.098 -29.753 1.00 81.25 95 PRO A N 1
ATOM 686 C CA . PRO A 1 95 ? 11.126 -13.387 -29.044 1.00 81.25 95 PRO A CA 1
ATOM 687 C C . PRO A 1 95 ? 11.297 -13.126 -27.548 1.00 81.25 95 PRO A C 1
ATOM 689 O O . PRO A 1 95 ? 12.217 -13.649 -26.916 1.00 81.25 95 PRO A O 1
ATOM 692 N N . LEU A 1 96 ? 10.415 -12.306 -26.981 1.00 82.00 96 LEU A N 1
ATOM 693 C CA . LEU A 1 96 ? 10.375 -12.103 -25.543 1.00 82.00 96 LEU A CA 1
ATOM 694 C C . LEU A 1 96 ? 9.683 -13.304 -24.912 1.00 82.00 96 LEU A C 1
ATOM 696 O O . LEU A 1 96 ? 8.483 -13.497 -25.079 1.00 82.00 96 LEU A O 1
ATOM 700 N N . VAL A 1 97 ? 10.446 -14.103 -24.175 1.00 70.00 97 VAL A N 1
ATOM 701 C CA . VAL A 1 97 ? 9.874 -15.108 -23.283 1.00 70.00 97 VAL A CA 1
ATOM 702 C C . VAL A 1 97 ? 9.555 -14.398 -21.974 1.00 70.00 97 VAL A C 1
ATOM 704 O O . VAL A 1 97 ? 10.444 -14.128 -21.167 1.00 70.00 97 VAL A O 1
ATOM 707 N N . ILE A 1 98 ? 8.290 -14.026 -21.795 1.00 66.38 98 ILE A N 1
ATOM 708 C CA . ILE A 1 98 ? 7.760 -13.730 -20.466 1.00 66.38 98 ILE A CA 1
ATOM 709 C C . ILE A 1 98 ? 7.317 -15.081 -19.917 1.00 66.38 98 ILE A C 1
ATOM 711 O O . ILE A 1 98 ? 6.459 -15.718 -20.522 1.00 66.38 98 ILE A O 1
ATOM 715 N N . GLU A 1 99 ? 7.932 -15.540 -18.827 1.00 63.66 99 GLU A N 1
ATOM 716 C CA . GLU A 1 99 ? 7.488 -16.767 -18.161 1.00 63.66 99 GLU A CA 1
ATOM 717 C C . GLU A 1 99 ? 5.988 -16.669 -17.869 1.00 63.66 99 GLU A C 1
ATOM 719 O O . GLU A 1 99 ? 5.522 -15.662 -17.321 1.00 63.66 99 GLU A O 1
ATOM 724 N N . GLU A 1 100 ? 5.233 -17.695 -18.272 1.00 58.34 100 GLU A N 1
ATOM 725 C CA . GLU A 1 100 ? 3.817 -17.776 -17.938 1.00 58.34 100 GLU A CA 1
ATOM 726 C C . GLU A 1 100 ? 3.676 -17.689 -16.427 1.00 58.34 100 GLU A C 1
ATOM 728 O O . GLU A 1 100 ? 4.297 -18.428 -15.657 1.00 58.34 100 GLU A O 1
ATOM 733 N N . ARG A 1 101 ? 2.864 -16.732 -15.995 1.00 65.81 101 ARG A N 1
ATOM 734 C CA . ARG A 1 101 ? 2.643 -16.524 -14.580 1.00 65.81 101 ARG A CA 1
ATOM 735 C C . ARG A 1 101 ? 1.772 -17.656 -14.089 1.00 65.81 101 ARG A C 1
ATOM 737 O O . ARG A 1 101 ? 0.581 -17.697 -14.386 1.00 65.81 101 ARG A O 1
ATOM 744 N N . GLY A 1 102 ? 2.377 -18.576 -13.346 1.00 62.16 102 GLY A N 1
ATOM 745 C CA . GLY A 1 102 ? 1.626 -19.627 -12.682 1.00 62.16 102 GLY A CA 1
ATOM 746 C C . GLY A 1 102 ? 0.476 -19.011 -11.888 1.00 62.16 102 GLY A C 1
ATOM 747 O O . GLY A 1 102 ? 0.655 -18.002 -11.198 1.00 62.16 102 GLY A O 1
ATOM 748 N N . ARG A 1 103 ? -0.713 -19.601 -11.992 1.00 75.06 103 ARG A N 1
ATOM 749 C CA . ARG A 1 103 ? -1.814 -19.274 -11.086 1.00 75.06 103 ARG A CA 1
ATOM 750 C C . ARG A 1 103 ? -1.436 -19.779 -9.699 1.00 75.06 103 ARG A C 1
ATOM 752 O O . ARG A 1 103 ? -0.973 -20.914 -9.568 1.00 75.06 103 ARG A O 1
ATOM 759 N N . ALA A 1 104 ? -1.585 -18.941 -8.678 1.00 72.06 104 ALA A N 1
ATOM 760 C CA . ALA A 1 104 ? -1.427 -19.414 -7.310 1.00 72.06 104 ALA A CA 1
ATOM 761 C C . ALA A 1 104 ? -2.487 -20.488 -7.050 1.00 72.06 104 ALA A C 1
ATOM 763 O O . ALA A 1 104 ? -3.657 -20.289 -7.381 1.00 72.06 104 ALA A O 1
ATOM 764 N N . ALA A 1 105 ? -2.085 -21.612 -6.454 1.00 58.91 105 ALA A N 1
ATOM 765 C CA . ALA A 1 105 ? -3.057 -22.521 -5.868 1.00 58.91 105 ALA A CA 1
ATOM 766 C C . ALA A 1 105 ? -3.830 -21.760 -4.788 1.00 58.91 105 ALA A C 1
ATOM 768 O O . ALA A 1 105 ? -3.250 -20.962 -4.047 1.00 58.91 105 ALA A O 1
ATOM 769 N N . GLU A 1 106 ? -5.136 -21.987 -4.726 1.00 56.03 106 GLU A N 1
ATOM 770 C CA . GLU A 1 106 ? -6.011 -21.331 -3.768 1.00 56.03 106 GLU A CA 1
ATOM 771 C C . GLU A 1 106 ? -5.577 -21.698 -2.345 1.00 56.03 106 GLU A C 1
ATOM 773 O O . GLU A 1 106 ? -5.832 -22.796 -1.848 1.00 56.03 106 GLU A O 1
ATOM 778 N N . THR A 1 107 ? -4.880 -20.790 -1.671 1.00 49.91 107 THR A N 1
ATOM 779 C CA . THR A 1 107 ? -4.667 -20.902 -0.237 1.00 49.91 107 THR A CA 1
ATOM 780 C C . THR A 1 107 ? -5.929 -20.413 0.447 1.00 49.91 107 THR A C 1
ATOM 782 O O . THR A 1 107 ? -6.067 -19.244 0.800 1.00 49.91 107 THR A O 1
ATOM 785 N N . VAL A 1 108 ? -6.866 -21.338 0.656 1.00 49.28 108 VAL A N 1
ATOM 786 C CA . VAL A 1 108 ? -7.856 -21.192 1.721 1.00 49.28 108 VAL A CA 1
ATOM 787 C C . VAL A 1 108 ? -7.063 -21.278 3.020 1.00 49.28 108 VAL A C 1
ATOM 789 O O . VAL A 1 108 ? -6.867 -22.361 3.567 1.00 49.28 108 VAL A O 1
ATOM 792 N N . ALA A 1 109 ? -6.515 -20.151 3.477 1.00 46.72 109 ALA A N 1
ATOM 793 C CA . ALA A 1 109 ? -6.015 -20.077 4.836 1.00 46.72 109 ALA A CA 1
ATOM 794 C C . ALA A 1 109 ? -7.221 -20.395 5.735 1.00 46.72 109 ALA A C 1
ATOM 796 O O . ALA A 1 109 ? -8.216 -19.662 5.678 1.00 46.72 109 ALA A O 1
ATOM 797 N N . PRO A 1 110 ? -7.212 -21.502 6.501 1.00 45.03 110 PRO A N 1
ATOM 798 C CA . PRO A 1 110 ? -8.256 -21.707 7.485 1.00 45.03 110 PRO A CA 1
ATOM 799 C C . PRO A 1 110 ? -8.208 -20.496 8.412 1.00 45.03 110 PRO A C 1
ATOM 801 O O . PRO A 1 110 ? -7.127 -20.126 8.873 1.00 45.03 110 PRO A O 1
ATOM 804 N N . ALA A 1 111 ? -9.357 -19.856 8.636 1.00 49.59 111 ALA A N 1
ATOM 805 C CA . ALA A 1 111 ? -9.462 -18.788 9.616 1.00 49.59 111 ALA A CA 1
ATOM 806 C C . ALA A 1 111 ? -8.870 -19.320 10.925 1.00 49.59 111 ALA A C 1
ATOM 808 O O . ALA A 1 111 ? -9.413 -20.257 11.518 1.00 49.59 111 ALA A O 1
ATOM 809 N N . ALA A 1 112 ? -7.709 -18.796 11.321 1.00 49.31 112 ALA A N 1
ATOM 810 C CA . ALA A 1 112 ? -7.120 -19.161 12.593 1.00 49.31 112 ALA A CA 1
ATOM 811 C C . ALA A 1 112 ? -8.171 -18.850 13.672 1.00 49.31 112 ALA A C 1
ATOM 813 O O . ALA A 1 112 ? -8.779 -17.775 13.627 1.00 49.31 112 ALA A O 1
ATOM 814 N N . PRO A 1 113 ? -8.454 -19.769 14.609 1.00 52.19 113 PRO A N 1
ATOM 815 C CA . PRO A 1 113 ? -9.374 -19.467 15.689 1.00 52.19 113 PRO A CA 1
ATOM 816 C C . PRO A 1 113 ? -8.766 -18.348 16.545 1.00 52.19 113 PRO A C 1
ATOM 818 O O . PRO A 1 113 ? -7.791 -18.566 17.259 1.00 52.19 113 PRO A O 1
ATOM 821 N N . GLY A 1 114 ? -9.336 -17.147 16.433 1.00 73.62 114 GLY A N 1
ATOM 822 C CA . GLY A 1 114 ? -8.939 -15.957 17.185 1.00 73.62 114 GLY A CA 1
ATOM 823 C C . GLY A 1 114 ? -8.648 -14.759 16.282 1.00 73.62 114 GLY A C 1
ATOM 824 O O . GLY A 1 114 ? -7.699 -14.767 15.502 1.00 73.62 114 GLY A O 1
ATOM 825 N N . ALA A 1 115 ? -9.458 -13.708 16.407 1.00 83.69 115 ALA A N 1
ATOM 826 C CA . ALA A 1 115 ? -9.190 -12.424 15.775 1.00 83.69 115 ALA A CA 1
ATOM 827 C C . ALA A 1 115 ? -8.137 -11.658 16.595 1.00 83.69 115 ALA A C 1
ATOM 829 O O . ALA A 1 115 ? -8.315 -11.465 17.798 1.00 83.69 115 ALA A O 1
ATOM 830 N N . LEU A 1 116 ? -7.052 -11.209 15.953 1.00 93.69 116 LEU A N 1
ATOM 831 C CA . LEU A 1 116 ? -6.108 -10.276 16.567 1.00 93.69 116 LEU A CA 1
ATOM 832 C C . LEU A 1 116 ? -6.753 -8.895 16.684 1.00 93.69 116 LEU A C 1
ATOM 834 O O . LEU A 1 116 ? -6.770 -8.329 17.766 1.00 93.69 116 LEU A O 1
ATOM 838 N N . LEU A 1 117 ? -7.285 -8.346 15.593 1.00 96.88 117 LEU A N 1
ATOM 839 C CA . LEU A 1 117 ? -8.085 -7.122 15.629 1.00 96.88 117 LEU A CA 1
ATOM 840 C C . LEU A 1 117 ? -9.559 -7.506 15.601 1.00 96.88 117 LEU A C 1
ATOM 842 O O . LEU A 1 117 ? -9.974 -8.246 14.714 1.00 96.88 117 LEU A O 1
ATOM 846 N N . THR A 1 118 ? -10.340 -6.944 16.517 1.00 97.38 118 THR A N 1
ATOM 847 C CA . THR A 1 118 ? -11.801 -7.040 16.518 1.00 97.38 118 THR A CA 1
ATOM 848 C C . THR A 1 118 ? -12.387 -5.629 16.523 1.00 97.38 118 THR A C 1
ATOM 850 O O . THR A 1 118 ? -12.065 -4.804 17.378 1.00 97.38 118 THR A O 1
ATOM 853 N N . VAL A 1 119 ? -13.262 -5.343 15.567 1.00 98.00 119 VAL A N 1
ATOM 854 C CA . VAL A 1 119 ? -14.051 -4.112 15.478 1.00 98.00 119 VAL A CA 1
ATOM 855 C C . VAL A 1 119 ? -15.518 -4.501 15.565 1.00 98.00 119 VAL A C 1
ATOM 857 O O . VAL A 1 119 ? -15.958 -5.388 14.827 1.00 98.00 119 VAL A O 1
ATOM 860 N N . ARG A 1 120 ? -16.268 -3.871 16.473 1.00 97.56 120 ARG A N 1
ATOM 861 C CA . ARG A 1 120 ? -17.687 -4.175 16.702 1.00 97.56 120 ARG A CA 1
ATOM 862 C C . ARG A 1 120 ? -18.543 -2.920 16.730 1.00 97.56 120 ARG A C 1
ATOM 864 O O . ARG A 1 120 ? -18.277 -2.005 17.513 1.00 97.56 120 ARG A O 1
ATOM 871 N N . GLY A 1 121 ? -19.583 -2.894 15.899 1.00 97.56 121 GLY A N 1
ATOM 872 C CA . GLY A 1 121 ? -20.596 -1.844 15.850 1.00 97.56 121 GLY A CA 1
ATOM 873 C C . GLY A 1 121 ? -20.013 -0.445 15.659 1.00 97.56 121 GLY A C 1
ATOM 874 O O . GLY A 1 121 ? -20.546 0.518 16.215 1.00 97.56 121 GLY A O 1
ATOM 875 N N . LEU A 1 122 ? -18.907 -0.318 14.919 1.00 98.19 122 LEU A N 1
ATOM 876 C CA . LEU A 1 122 ? -18.145 0.923 14.846 1.00 98.19 122 LEU A CA 1
ATOM 877 C C . LEU A 1 122 ? -18.922 2.015 14.109 1.00 98.19 122 LEU A C 1
ATOM 879 O O . LEU A 1 122 ? -19.299 1.860 12.944 1.00 98.19 122 LEU A O 1
ATOM 883 N N . ARG A 1 123 ? -19.108 3.149 14.783 1.00 98.25 123 ARG A N 1
ATOM 884 C CA . ARG A 1 123 ? -19.708 4.360 14.218 1.00 98.25 123 ARG A CA 1
ATOM 885 C C . ARG A 1 123 ? -18.740 5.524 14.307 1.00 98.25 123 ARG A C 1
ATOM 887 O O . ARG A 1 123 ? -17.972 5.637 15.263 1.00 98.25 123 ARG A O 1
ATOM 894 N N . ALA A 1 124 ? -18.778 6.395 13.310 1.00 97.50 124 ALA A N 1
ATOM 895 C CA . ALA A 1 124 ? -17.896 7.552 13.225 1.00 97.50 124 ALA A CA 1
ATOM 896 C C . ALA A 1 124 ? -18.593 8.706 12.509 1.00 97.50 124 ALA A C 1
ATOM 898 O O . ALA A 1 124 ? -19.398 8.480 11.605 1.00 97.50 124 ALA A O 1
ATOM 899 N N . GLN A 1 125 ? -18.269 9.938 12.901 1.00 96.25 125 GLN A N 1
ATOM 900 C CA . GLN A 1 125 ? -18.893 11.151 12.376 1.00 96.25 125 GLN A CA 1
ATOM 901 C C . GLN A 1 125 ? -17.832 12.194 12.016 1.00 96.25 125 GLN A C 1
ATOM 903 O O . GLN A 1 125 ? -16.839 12.350 12.724 1.00 96.25 125 GLN A O 1
ATOM 908 N N . HIS A 1 126 ? -18.059 12.949 10.943 1.00 92.69 126 HIS A N 1
ATOM 909 C CA . HIS A 1 126 ? -17.261 14.123 10.597 1.00 92.69 126 HIS A CA 1
ATOM 910 C C . HIS A 1 126 ? -18.126 15.377 10.740 1.00 92.69 126 HIS A C 1
ATOM 912 O O . HIS A 1 126 ? -19.052 15.603 9.959 1.00 92.69 126 HIS A O 1
ATOM 918 N N . GLY A 1 127 ? -17.855 16.185 11.768 1.00 90.94 127 GLY A N 1
ATOM 919 C CA . GLY A 1 127 ? -18.783 17.242 12.170 1.00 90.94 127 GLY A CA 1
ATOM 920 C C . GLY A 1 127 ? -20.116 16.632 12.611 1.00 90.94 127 GLY A C 1
ATOM 921 O O . GLY A 1 127 ? -20.135 15.818 13.526 1.00 90.94 127 GLY A O 1
ATOM 922 N N . ALA A 1 128 ? -21.210 17.005 11.946 1.00 91.12 128 ALA A N 1
ATOM 923 C CA . ALA A 1 128 ? -22.547 16.467 12.216 1.00 91.12 128 ALA A CA 1
ATOM 924 C C . ALA A 1 128 ? -22.925 15.256 11.338 1.00 91.12 128 ALA A C 1
ATOM 926 O O . ALA A 1 128 ? -23.975 14.653 11.545 1.00 91.12 128 ALA A O 1
ATOM 927 N N . THR A 1 129 ? -22.104 14.909 10.343 1.00 94.62 129 THR A N 1
ATOM 928 C CA . THR A 1 129 ? -22.432 13.865 9.365 1.00 94.62 129 THR A CA 1
ATOM 929 C C . THR A 1 129 ? -21.891 12.521 9.826 1.00 94.62 129 THR A C 1
ATOM 931 O O . THR A 1 129 ? -20.684 12.376 10.019 1.00 94.62 129 THR A O 1
ATOM 934 N N . GLU A 1 130 ? -22.761 11.523 9.968 1.00 95.62 130 GLU A N 1
ATOM 935 C CA . GLU A 1 130 ? -22.343 10.143 10.216 1.00 95.62 130 GLU A CA 1
ATOM 936 C C . GLU A 1 130 ? -21.757 9.514 8.947 1.00 95.62 130 GLU A C 1
ATOM 938 O O . GLU A 1 130 ? -22.308 9.654 7.859 1.00 95.62 130 GLU A O 1
ATOM 943 N N . ILE A 1 131 ? -20.587 8.891 9.099 1.00 97.62 131 ILE A N 1
ATOM 944 C CA . ILE A 1 131 ? -19.778 8.325 8.013 1.00 97.62 131 ILE A CA 1
ATOM 945 C C . ILE A 1 131 ? -19.712 6.800 8.097 1.00 97.62 131 ILE A C 1
ATOM 947 O O . ILE A 1 131 ? -19.589 6.154 7.064 1.00 97.62 131 ILE A O 1
ATOM 951 N N . LEU A 1 132 ? -19.743 6.229 9.307 1.00 98.12 132 LEU A N 1
ATOM 952 C CA . LEU A 1 132 ? -19.796 4.782 9.536 1.00 98.12 132 LEU A CA 1
ATOM 953 C C . LEU A 1 132 ? -21.034 4.454 10.368 1.00 98.12 132 LEU A C 1
ATOM 955 O O . LEU A 1 132 ? -21.257 5.101 11.393 1.00 98.12 132 LEU A O 1
ATOM 959 N N . HIS A 1 133 ? -21.780 3.426 9.967 1.00 97.75 133 HIS A N 1
ATOM 960 C CA . HIS A 1 133 ? -23.092 3.087 10.527 1.00 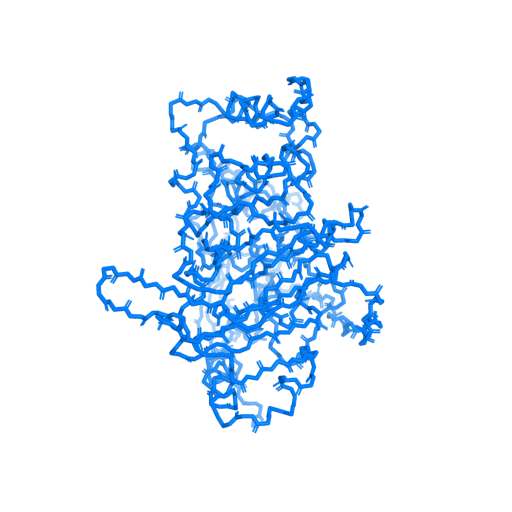97.75 133 HIS A CA 1
ATOM 961 C C . HIS A 1 133 ? -23.107 1.706 11.207 1.00 97.75 133 HIS A C 1
ATOM 963 O O . HIS A 1 133 ? -24.052 0.940 11.062 1.00 97.75 133 HIS A O 1
ATOM 969 N N . GLY A 1 134 ? -22.073 1.385 11.991 1.00 97.06 134 GLY A N 1
ATOM 970 C CA . GLY A 1 134 ? -22.002 0.133 12.751 1.00 97.06 134 GLY A CA 1
ATOM 971 C C . GLY A 1 134 ? -21.235 -0.959 12.013 1.00 97.06 134 GLY A C 1
ATOM 972 O O . GLY A 1 134 ? -21.767 -2.035 11.776 1.00 97.06 134 GLY A O 1
ATOM 973 N N . VAL A 1 135 ? -19.993 -0.667 11.628 1.00 98.06 135 VAL A N 1
ATOM 974 C CA . VAL A 1 135 ? -19.139 -1.603 10.885 1.00 98.06 135 VAL A CA 1
ATOM 975 C C . VAL A 1 135 ? -18.506 -2.625 11.829 1.00 98.06 135 VAL A C 1
ATOM 977 O O . VAL A 1 135 ? -17.935 -2.248 12.855 1.00 98.06 135 VAL A O 1
ATOM 980 N N . ASP A 1 136 ? -18.555 -3.894 11.428 1.00 97.31 136 ASP A N 1
ATOM 981 C CA . ASP A 1 136 ? -17.840 -5.004 12.056 1.00 97.31 136 ASP A CA 1
ATOM 982 C C . ASP A 1 136 ? -16.665 -5.444 11.172 1.00 97.31 136 ASP A C 1
ATOM 984 O O . ASP A 1 136 ? -16.774 -5.471 9.947 1.00 97.31 136 ASP A O 1
ATOM 988 N N . LEU A 1 137 ? -15.530 -5.780 11.783 1.00 95.62 137 LEU A N 1
ATOM 989 C CA . LEU A 1 137 ? -14.336 -6.262 11.082 1.00 95.62 137 LEU A CA 1
ATOM 990 C C . LEU A 1 137 ? -13.496 -7.120 12.023 1.00 95.62 137 LEU A C 1
ATOM 992 O O . LEU A 1 137 ? -13.240 -6.718 13.154 1.00 95.62 137 LEU A O 1
ATOM 996 N N . ASP A 1 138 ? -13.014 -8.252 11.519 1.00 95.56 138 ASP A N 1
ATOM 997 C CA . ASP A 1 138 ? -12.040 -9.098 12.202 1.00 95.56 138 ASP A CA 1
ATOM 998 C C . ASP A 1 138 ? -10.806 -9.292 11.332 1.00 95.56 138 ASP A C 1
ATOM 1000 O O . ASP A 1 138 ? -10.935 -9.512 10.125 1.00 95.56 138 ASP A O 1
ATOM 1004 N N . VAL A 1 139 ? -9.630 -9.252 11.959 1.00 95.44 139 VAL A N 1
ATOM 1005 C CA . VAL A 1 139 ? -8.347 -9.596 11.331 1.00 95.44 139 VAL A CA 1
ATOM 1006 C C . VAL A 1 139 ? -7.635 -10.601 12.224 1.00 95.44 139 VAL A C 1
ATOM 1008 O O . VAL A 1 139 ? -7.303 -10.290 13.369 1.00 95.44 139 VAL A O 1
ATOM 1011 N N . ALA A 1 140 ? -7.405 -11.806 11.722 1.00 93.12 140 ALA A N 1
ATOM 1012 C CA . ALA A 1 140 ? -6.656 -12.853 12.399 1.00 93.12 140 ALA A CA 1
ATOM 1013 C C . ALA A 1 140 ? -5.137 -12.574 12.370 1.00 93.12 140 ALA A C 1
ATOM 1015 O O . ALA A 1 140 ? -4.646 -11.798 11.541 1.00 93.12 140 ALA A O 1
ATOM 1016 N N . PRO A 1 141 ? -4.347 -13.203 13.260 1.00 91.12 141 PRO A N 1
ATOM 1017 C CA . PRO A 1 141 ? -2.895 -13.202 13.132 1.00 91.12 141 PRO A CA 1
ATOM 1018 C C . PRO A 1 141 ? -2.464 -13.718 11.754 1.00 91.12 141 PRO A C 1
ATOM 1020 O O . PRO A 1 141 ? -3.023 -14.693 11.254 1.00 91.12 141 PRO A O 1
ATOM 1023 N N . ARG A 1 142 ? -1.428 -13.105 11.165 1.00 90.19 142 ARG A N 1
ATOM 1024 C CA . ARG A 1 142 ? -0.875 -13.495 9.851 1.00 90.19 142 ARG A CA 1
ATOM 1025 C C . ARG A 1 142 ? -1.888 -13.451 8.690 1.00 90.19 142 ARG A C 1
ATOM 1027 O O . ARG A 1 142 ? -1.682 -14.124 7.685 1.00 90.19 142 ARG A O 1
ATOM 1034 N N . GLU A 1 143 ? -2.949 -12.657 8.810 1.00 93.31 143 GLU A N 1
ATOM 1035 C CA . GLU A 1 143 ? -3.956 -12.455 7.762 1.00 93.31 143 GLU A CA 1
ATOM 1036 C C . GLU A 1 143 ? -3.770 -11.097 7.074 1.00 93.31 143 GLU A C 1
ATOM 1038 O O . GLU A 1 143 ? -3.428 -10.098 7.719 1.00 93.31 143 GLU A O 1
ATOM 1043 N N . ILE A 1 144 ? -4.026 -11.044 5.765 1.00 95.81 144 ILE A N 1
ATOM 1044 C CA . ILE A 1 144 ? -4.224 -9.784 5.048 1.00 95.81 144 ILE A CA 1
ATOM 1045 C C . ILE A 1 144 ? -5.709 -9.619 4.724 1.00 95.81 144 ILE A C 1
ATOM 1047 O O . ILE A 1 144 ? -6.272 -10.388 3.945 1.00 95.8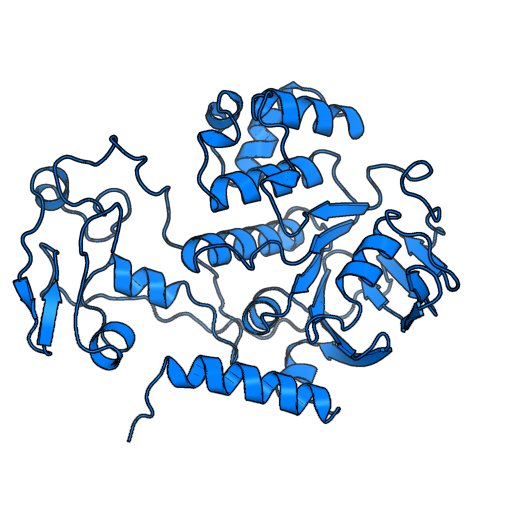1 144 ILE A O 1
ATOM 1051 N N . VAL A 1 145 ? -6.336 -8.581 5.274 1.00 96.94 145 VAL A N 1
ATOM 1052 C CA . VAL A 1 145 ? -7.744 -8.256 5.009 1.00 96.94 145 VAL A CA 1
ATOM 1053 C C . VAL A 1 145 ? -7.833 -6.996 4.159 1.00 96.94 145 VAL A C 1
ATOM 1055 O O . VAL A 1 145 ? -7.249 -5.967 4.495 1.00 96.94 145 VAL A O 1
ATOM 1058 N N . GLY A 1 146 ? -8.573 -7.074 3.056 1.00 97.25 146 GLY A N 1
ATOM 1059 C CA . GLY A 1 146 ? -8.871 -5.943 2.185 1.00 97.25 146 GLY A CA 1
ATOM 1060 C C . GLY A 1 146 ? -10.162 -5.233 2.592 1.00 97.25 146 GLY A C 1
ATOM 1061 O O . GLY A 1 146 ? -11.160 -5.887 2.873 1.00 97.25 146 GLY A O 1
ATOM 1062 N N . VAL A 1 147 ? -10.186 -3.904 2.560 1.00 97.81 147 VAL A N 1
ATOM 1063 C CA . VAL A 1 147 ? -11.411 -3.096 2.635 1.00 97.81 147 VAL A CA 1
ATOM 1064 C C . VAL A 1 147 ? -11.560 -2.331 1.330 1.00 97.81 147 VAL A C 1
ATOM 1066 O O . VAL A 1 147 ? -10.718 -1.493 0.993 1.00 97.81 147 VAL A O 1
ATOM 1069 N N . VAL A 1 148 ? -12.648 -2.606 0.615 1.00 96.69 148 VAL A N 1
ATOM 1070 C CA . VAL A 1 148 ? -12.934 -2.042 -0.711 1.00 96.69 148 VAL A CA 1
ATOM 1071 C C . VAL A 1 148 ? -14.256 -1.293 -0.739 1.00 96.69 148 VAL A C 1
ATOM 1073 O O . VAL A 1 148 ? -15.081 -1.399 0.164 1.00 96.69 148 VAL A O 1
ATOM 1076 N N . GLY A 1 149 ? -14.446 -0.499 -1.786 1.00 93.69 149 GLY A N 1
ATOM 1077 C CA . GLY A 1 149 ? -15.659 0.269 -2.034 1.00 93.69 149 GLY A CA 1
ATOM 1078 C C . GLY A 1 149 ? -15.360 1.579 -2.750 1.00 93.69 149 GLY A C 1
ATOM 1079 O O . GLY A 1 149 ? -14.207 2.009 -2.822 1.00 93.69 1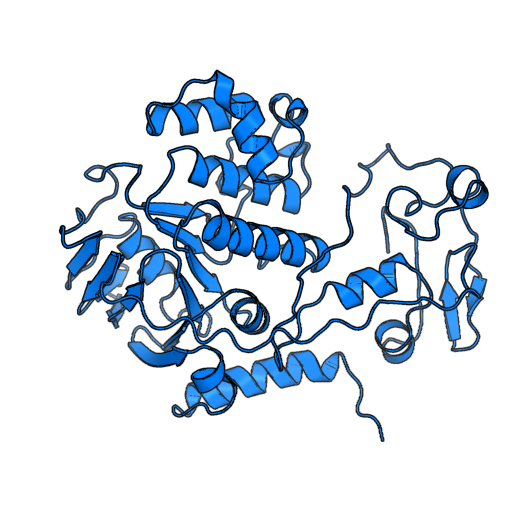49 GLY A O 1
ATOM 1080 N N . GLU A 1 150 ? -16.400 2.239 -3.246 1.00 89.62 150 GLU A N 1
ATOM 1081 C CA . GLU A 1 150 ? -16.304 3.521 -3.943 1.00 89.62 150 GLU A CA 1
ATOM 1082 C C . GLU A 1 150 ? -15.638 4.619 -3.094 1.00 89.62 150 GLU A C 1
ATOM 1084 O O . GLU A 1 150 ? -15.535 4.546 -1.860 1.00 89.62 150 GLU A O 1
ATOM 1089 N N . SER A 1 151 ? -15.165 5.669 -3.766 1.00 89.88 151 SER A N 1
ATOM 1090 C CA . SER A 1 151 ? -14.697 6.873 -3.081 1.00 89.88 151 SER A CA 1
ATOM 1091 C C . SER A 1 151 ? -15.804 7.432 -2.179 1.00 89.88 151 SER A C 1
ATOM 1093 O O . SER A 1 151 ? -16.972 7.467 -2.556 1.00 89.88 151 SER A O 1
ATOM 1095 N N . GLY A 1 152 ? -15.449 7.824 -0.954 1.00 89.94 152 GLY A N 1
ATOM 1096 C CA . GLY A 1 152 ? -16.416 8.306 0.037 1.00 89.94 152 GLY A CA 1
ATOM 1097 C C . GLY A 1 152 ? -17.214 7.220 0.773 1.00 89.94 152 GLY A C 1
ATOM 1098 O O . GLY A 1 152 ? -18.041 7.562 1.611 1.00 89.94 152 GLY A O 1
ATOM 1099 N N . SER A 1 153 ? -16.955 5.925 0.552 1.00 94.19 153 SER A N 1
ATOM 1100 C CA . SER A 1 153 ? -17.677 4.855 1.262 1.00 94.19 153 SER A CA 1
ATOM 1101 C C . SER A 1 153 ? -17.350 4.728 2.756 1.00 94.19 153 SER A C 1
ATOM 1103 O O . SER A 1 153 ? -18.050 3.999 3.448 1.00 94.19 153 SER A O 1
ATOM 1105 N N . GLY A 1 154 ? -16.318 5.420 3.258 1.00 95.31 154 GLY A N 1
ATOM 1106 C CA . GLY A 1 154 ? -15.921 5.415 4.674 1.00 95.31 154 GLY A CA 1
ATOM 1107 C C . GLY A 1 154 ? -14.632 4.645 4.998 1.00 95.31 154 GLY A C 1
ATOM 1108 O O . GLY A 1 154 ? -14.234 4.611 6.159 1.00 95.31 154 GLY A O 1
ATOM 1109 N N . LYS A 1 155 ? -13.934 4.076 4.002 1.00 95.88 155 LYS A N 1
ATOM 1110 C CA . LYS A 1 155 ? -12.744 3.220 4.213 1.00 95.88 155 LYS A CA 1
ATOM 1111 C C . LYS A 1 155 ? -11.636 3.907 5.022 1.00 95.88 155 LYS A C 1
ATOM 1113 O O . LYS A 1 155 ? -11.227 3.405 6.062 1.00 95.88 155 LYS A O 1
ATOM 1118 N N . THR A 1 156 ? -11.211 5.100 4.605 1.00 95.19 156 THR A N 1
ATOM 1119 C CA . THR A 1 156 ? -10.197 5.891 5.324 1.00 95.19 156 THR A CA 1
ATOM 1120 C C . THR A 1 156 ? -10.658 6.283 6.733 1.00 95.19 156 THR A C 1
ATOM 1122 O O . THR A 1 156 ? -9.849 6.334 7.657 1.00 95.19 156 THR A O 1
ATOM 1125 N N . THR A 1 157 ? -11.957 6.524 6.944 1.00 96.75 157 THR A N 1
ATOM 1126 C CA . THR A 1 157 ? -12.506 6.787 8.286 1.00 96.75 157 THR A CA 1
ATOM 1127 C C . THR A 1 157 ? -12.388 5.552 9.176 1.00 96.75 157 THR A C 1
ATOM 1129 O O . THR A 1 157 ? -11.917 5.675 10.304 1.00 96.75 157 THR A O 1
ATOM 1132 N N . LEU A 1 158 ? -12.720 4.365 8.655 1.00 97.44 158 LEU A N 1
ATOM 1133 C CA . LEU A 1 158 ? -12.520 3.088 9.347 1.00 97.44 158 LEU A CA 1
ATOM 1134 C C . LEU A 1 158 ? -11.040 2.890 9.713 1.00 97.44 158 LEU A C 1
ATOM 1136 O O . LEU A 1 158 ? -10.734 2.654 10.880 1.00 97.44 158 LEU A O 1
ATOM 1140 N N . ALA A 1 159 ? -10.123 3.094 8.761 1.00 96.75 159 ALA A N 1
ATOM 1141 C CA . ALA A 1 159 ? -8.673 3.042 8.988 1.00 96.75 159 ALA A CA 1
ATOM 1142 C C . ALA A 1 159 ? -8.234 3.936 10.152 1.00 96.75 159 ALA A C 1
ATOM 1144 O O . ALA A 1 159 ? -7.518 3.514 11.059 1.00 96.75 159 ALA A O 1
ATOM 1145 N N . ARG A 1 160 ? -8.682 5.196 10.125 1.00 96.50 160 ARG A N 1
ATOM 1146 C CA . ARG A 1 160 ? -8.313 6.211 11.113 1.00 96.50 160 ARG A CA 1
ATOM 1147 C C . ARG A 1 160 ? -8.911 5.914 12.484 1.00 96.50 160 ARG A C 1
ATOM 1149 O O . ARG A 1 160 ? -8.240 6.182 13.476 1.00 96.50 160 ARG A O 1
ATOM 1156 N N . CYS A 1 161 ? -10.109 5.337 12.559 1.00 97.50 161 CYS A N 1
ATOM 1157 C CA . CYS A 1 161 ? -10.664 4.824 13.812 1.00 97.50 161 CYS A CA 1
ATOM 1158 C C . CYS A 1 161 ? -9.820 3.684 14.380 1.00 97.50 161 CYS A C 1
ATOM 1160 O O . CYS A 1 161 ? -9.425 3.727 15.548 1.00 97.50 161 CYS A O 1
ATOM 1162 N N . VAL A 1 162 ? -9.481 2.699 13.543 1.00 97.44 162 VAL A N 1
ATOM 1163 C CA . VAL A 1 162 ? -8.642 1.568 13.954 1.00 97.44 162 VAL A CA 1
ATOM 1164 C C . VAL A 1 162 ? -7.247 2.034 14.362 1.00 97.44 162 VAL A C 1
ATOM 1166 O O . VAL A 1 162 ? -6.704 1.466 15.296 1.00 97.44 162 VAL A O 1
ATOM 1169 N N . ALA A 1 163 ? -6.696 3.095 13.765 1.00 96.38 163 ALA A N 1
ATOM 1170 C CA . ALA A 1 163 ? -5.407 3.689 14.142 1.00 96.38 163 ALA A CA 1
ATOM 1171 C C . ALA A 1 163 ? -5.474 4.687 15.323 1.00 96.38 163 ALA A C 1
ATOM 1173 O O . ALA A 1 163 ? -4.438 5.166 15.776 1.00 96.38 163 ALA A O 1
ATOM 1174 N N . GLY A 1 164 ? -6.664 5.049 15.820 1.00 96.31 164 GLY A N 1
ATOM 1175 C CA . GLY A 1 164 ? -6.824 6.061 16.879 1.00 96.31 164 GLY A CA 1
ATOM 1176 C C . GLY A 1 164 ? -6.609 7.512 16.417 1.00 96.31 164 GLY A C 1
ATOM 1177 O O . GLY A 1 164 ? -6.480 8.417 17.242 1.00 96.31 164 GLY A O 1
ATOM 1178 N N . LEU A 1 165 ? -6.576 7.750 15.105 1.00 95.75 165 LEU A N 1
ATOM 1179 C CA . LEU A 1 165 ? -6.471 9.075 14.479 1.00 95.75 165 LEU A CA 1
ATOM 1180 C C . LEU A 1 165 ? -7.828 9.777 14.346 1.00 95.75 165 LEU A C 1
ATOM 1182 O O . LEU A 1 165 ? -7.889 10.983 14.113 1.00 95.75 165 LEU A O 1
ATOM 1186 N N . HIS A 1 166 ? -8.918 9.025 14.475 1.00 96.19 166 HIS A N 1
ATOM 1187 C CA . HIS A 1 166 ? -10.276 9.544 14.504 1.00 96.19 166 HIS A CA 1
ATOM 1188 C C . HIS A 1 166 ? -11.064 8.822 15.597 1.00 96.19 166 HIS A C 1
ATOM 1190 O O . HIS A 1 166 ? -11.166 7.599 15.583 1.00 96.19 166 HIS A O 1
ATOM 1196 N N . ALA A 1 167 ? -11.604 9.563 16.564 1.00 94.88 167 ALA A N 1
ATOM 1197 C CA . ALA A 1 167 ? -12.338 8.952 17.665 1.00 94.88 167 ALA A CA 1
ATOM 1198 C C . ALA A 1 167 ? -13.714 8.461 17.174 1.00 94.88 167 ALA A C 1
ATOM 1200 O O . ALA A 1 167 ? -14.468 9.268 16.625 1.00 94.88 167 ALA A O 1
ATOM 1201 N N . PRO A 1 168 ? -14.069 7.180 17.375 1.00 95.94 168 PRO A N 1
ATOM 1202 C CA . PRO A 1 168 ? -15.397 6.690 17.027 1.00 95.94 168 PRO A CA 1
ATOM 1203 C C . PRO A 1 168 ? -16.473 7.319 17.923 1.00 95.94 168 PRO A C 1
ATOM 1205 O O . PRO A 1 168 ? -16.239 7.582 19.110 1.00 95.94 168 PRO A O 1
ATOM 1208 N N . SER A 1 169 ? -17.664 7.533 17.361 1.00 96.25 169 SER A N 1
ATOM 1209 C CA . SER A 1 169 ? -18.845 7.998 18.099 1.00 96.25 169 SER A CA 1
ATOM 1210 C C . SER A 1 169 ? -19.480 6.871 18.918 1.00 96.25 169 SER A C 1
ATOM 1212 O O . SER A 1 169 ? -19.965 7.116 20.021 1.00 96.25 169 SER A O 1
ATOM 1214 N N . ALA A 1 170 ? -19.425 5.633 18.420 1.00 97.25 170 ALA A N 1
ATOM 1215 C CA . ALA A 1 170 ? -19.864 4.426 19.119 1.00 97.25 170 ALA A CA 1
ATOM 1216 C C . ALA A 1 170 ? -19.116 3.183 18.606 1.00 97.25 170 ALA A C 1
ATOM 1218 O O . ALA A 1 170 ? -18.390 3.250 17.612 1.00 97.25 170 ALA A O 1
ATOM 1219 N N . GLY A 1 171 ? -19.322 2.054 19.283 1.00 96.62 171 GLY A N 1
ATOM 1220 C CA . GLY A 1 171 ? -18.641 0.796 18.992 1.00 96.62 171 GLY A CA 1
ATOM 1221 C C . GLY A 1 171 ? -17.276 0.682 19.666 1.00 96.62 171 GLY A C 1
ATOM 1222 O O . GLY A 1 171 ? -16.816 1.594 20.364 1.00 96.62 171 GLY A O 1
ATOM 1223 N N . GLU A 1 172 ? -16.647 -0.469 19.462 1.00 96.38 172 GLU A N 1
ATOM 1224 C CA . GLU A 1 172 ? -15.416 -0.862 20.142 1.00 96.38 172 GLU A CA 1
ATOM 1225 C C . GLU A 1 172 ? -14.384 -1.390 19.147 1.00 96.38 172 GLU A C 1
ATOM 1227 O O . GLU A 1 172 ? -14.715 -2.014 18.137 1.00 96.38 172 GLU A O 1
ATOM 1232 N N . VAL A 1 173 ? -13.117 -1.112 19.449 1.00 97.81 173 VAL A N 1
ATOM 1233 C CA . VAL A 1 173 ? -11.959 -1.649 18.735 1.00 97.81 173 VAL A CA 1
ATOM 1234 C C . VAL A 1 173 ? -11.072 -2.301 19.782 1.00 97.81 173 VAL A C 1
ATOM 1236 O O . VAL A 1 173 ? -10.655 -1.630 20.728 1.00 97.81 173 VAL A O 1
ATOM 1239 N N . SER A 1 174 ? -10.777 -3.584 19.625 1.00 97.19 174 SER A N 1
ATOM 1240 C CA . SER A 1 174 ? -9.874 -4.321 20.504 1.00 97.19 174 SER A CA 1
ATOM 1241 C C . SER A 1 174 ? -8.766 -5.007 19.715 1.00 97.19 174 SER A C 1
ATOM 1243 O O . SER A 1 174 ? -8.940 -5.392 18.556 1.00 97.19 174 SER A O 1
ATOM 1245 N N . LEU A 1 175 ? -7.606 -5.119 20.354 1.00 96.31 175 LEU A N 1
ATOM 1246 C CA . LEU A 1 175 ? -6.431 -5.804 19.845 1.00 96.31 175 LEU A CA 1
ATOM 1247 C C . LEU A 1 175 ? -6.041 -6.891 20.847 1.00 96.31 175 LEU A C 1
ATOM 1249 O O . LEU A 1 175 ? -5.732 -6.596 22.002 1.00 96.31 175 LEU A O 1
ATOM 1253 N N . ASP A 1 176 ? -6.073 -8.144 20.405 1.00 93.25 176 ASP A N 1
ATOM 1254 C CA . ASP A 1 176 ? -5.774 -9.329 21.210 1.00 93.25 176 ASP A CA 1
ATOM 1255 C C . ASP A 1 176 ? -6.637 -9.389 22.477 1.00 93.25 176 ASP A C 1
ATOM 1257 O O . ASP A 1 176 ? -6.152 -9.500 23.600 1.00 93.25 176 ASP A O 1
ATOM 1261 N N . GLY A 1 177 ? -7.943 -9.168 22.288 1.00 93.19 177 GLY A N 1
ATOM 1262 C CA . GLY A 1 177 ? -8.943 -9.122 23.357 1.00 93.19 177 GLY A CA 1
ATOM 1263 C C . GLY A 1 177 ? -8.939 -7.852 24.216 1.00 93.19 177 GLY A C 1
ATOM 1264 O O . GLY A 1 177 ? -9.887 -7.640 24.969 1.00 93.19 177 GLY A O 1
ATOM 1265 N N . ASN A 1 178 ? -7.940 -6.974 24.092 1.00 94.81 178 ASN A N 1
ATOM 1266 C CA . ASN A 1 178 ? -7.831 -5.759 24.901 1.00 94.81 178 ASN A CA 1
ATOM 1267 C C . ASN A 1 178 ? -8.393 -4.548 24.155 1.00 94.81 178 ASN A C 1
ATOM 1269 O O . ASN A 1 178 ? -8.009 -4.284 23.016 1.00 94.81 178 ASN A O 1
ATOM 1273 N N . ALA A 1 179 ? -9.290 -3.789 24.787 1.00 96.38 179 ALA A N 1
ATOM 1274 C CA . ALA A 1 179 ? -9.836 -2.572 24.192 1.00 96.38 179 ALA A CA 1
ATOM 1275 C C . ALA A 1 179 ? -8.717 -1.558 23.903 1.00 96.38 179 ALA A C 1
ATOM 1277 O O . ALA A 1 179 ? -7.969 -1.166 24.799 1.00 96.38 179 ALA A O 1
ATOM 1278 N N . LEU A 1 180 ? -8.623 -1.110 22.651 1.00 96.69 180 LEU A N 1
ATOM 1279 C CA . LEU A 1 180 ? -7.694 -0.058 22.263 1.00 96.69 180 LEU A CA 1
ATOM 1280 C C . LEU A 1 180 ? -8.239 1.297 22.709 1.00 96.69 180 LEU A C 1
ATOM 1282 O O . LEU A 1 180 ? -9.422 1.607 22.537 1.00 96.69 180 LEU A O 1
ATOM 1286 N N . ALA A 1 181 ? -7.354 2.154 23.218 1.00 95.94 181 ALA A N 1
ATOM 1287 C CA . ALA A 1 181 ? -7.724 3.522 23.544 1.00 95.94 181 ALA A CA 1
ATOM 1288 C C . ALA A 1 181 ? -8.292 4.243 22.307 1.00 95.94 181 ALA A C 1
ATOM 1290 O O . ALA A 1 181 ? -7.890 3.997 21.170 1.00 95.94 181 ALA A O 1
ATOM 1291 N N . ARG A 1 182 ? -9.238 5.166 22.487 1.00 94.00 182 ARG A N 1
ATOM 1292 C CA . ARG A 1 182 ? -9.908 5.821 21.343 1.00 94.00 182 ARG A CA 1
ATOM 1293 C C . ARG A 1 182 ? -9.018 6.805 20.581 1.00 94.00 182 ARG A C 1
ATOM 1295 O O . ARG A 1 182 ? -9.341 7.154 19.449 1.00 94.00 182 ARG A O 1
ATOM 1302 N N . ARG A 1 183 ? -7.934 7.274 21.200 1.00 94.88 183 ARG A N 1
ATOM 1303 C CA . ARG A 1 183 ? -7.005 8.264 20.645 1.00 94.88 183 ARG A CA 1
ATOM 1304 C C . ARG A 1 183 ? -5.600 7.689 20.594 1.00 94.88 183 ARG A C 1
ATOM 1306 O O . ARG A 1 183 ? -5.199 6.976 21.504 1.00 94.88 183 ARG A O 1
ATOM 1313 N N . LEU A 1 184 ? -4.853 8.045 19.552 1.00 93.62 184 LEU A N 1
ATOM 1314 C CA . LEU A 1 184 ? -3.485 7.573 19.331 1.00 93.62 184 LEU A CA 1
ATOM 1315 C C . LEU A 1 184 ? -2.536 7.908 20.492 1.00 93.62 184 LEU A C 1
ATOM 1317 O O . LEU A 1 184 ? -1.673 7.103 20.807 1.00 93.62 184 LEU A O 1
ATOM 1321 N N . ALA A 1 185 ? -2.705 9.070 21.134 1.00 93.31 185 ALA A N 1
ATOM 1322 C CA . ALA A 1 185 ? -1.834 9.526 22.224 1.00 93.31 185 ALA A CA 1
ATOM 1323 C C . ALA A 1 185 ? -1.822 8.588 23.445 1.00 93.31 185 ALA A C 1
ATOM 1325 O O . ALA A 1 185 ? -0.861 8.600 24.205 1.00 93.31 185 ALA A O 1
ATOM 1326 N N . ASP A 1 186 ? -2.874 7.784 23.606 1.00 94.75 186 ASP A N 1
ATOM 1327 C CA . ASP A 1 186 ? -3.072 6.884 24.742 1.00 94.75 186 ASP A CA 1
ATOM 1328 C C . ASP A 1 186 ? -2.781 5.411 24.378 1.00 94.75 186 ASP A C 1
ATOM 1330 O O . ASP A 1 186 ? -3.121 4.508 25.142 1.00 94.75 186 ASP A O 1
ATOM 1334 N N . ARG A 1 187 ? -2.223 5.140 23.188 1.00 94.12 187 ARG A N 1
ATOM 1335 C CA . ARG A 1 187 ? -1.935 3.781 22.691 1.00 94.12 187 ARG A CA 1
ATOM 1336 C C . ARG A 1 187 ? -0.453 3.452 22.761 1.00 94.12 187 ARG A C 1
ATOM 1338 O O . ARG A 1 187 ? 0.383 4.344 22.619 1.00 94.12 187 ARG A O 1
ATOM 1345 N N . ASP A 1 188 ? -0.132 2.163 22.874 1.00 94.69 188 ASP A N 1
ATOM 1346 C CA . ASP A 1 188 ? 1.226 1.702 22.594 1.00 94.69 188 ASP A CA 1
ATOM 1347 C C . ASP A 1 188 ? 1.494 1.922 21.088 1.00 94.69 188 ASP A C 1
ATOM 1349 O O . ASP A 1 188 ? 0.714 1.458 20.247 1.00 94.69 188 ASP A O 1
ATOM 1353 N N . PRO A 1 189 ? 2.573 2.625 20.697 1.00 91.44 189 PRO A N 1
ATOM 1354 C CA . PRO A 1 189 ? 2.924 2.810 19.290 1.00 91.44 189 PRO A CA 1
ATOM 1355 C C . PRO A 1 189 ? 3.104 1.495 18.517 1.00 91.44 189 PRO A C 1
ATOM 1357 O O . PRO A 1 189 ? 3.047 1.487 17.287 1.00 91.44 189 PRO A O 1
ATOM 1360 N N . ARG A 1 190 ? 3.313 0.376 19.212 1.00 94.12 190 ARG A N 1
ATOM 1361 C CA . ARG A 1 190 ? 3.446 -0.961 18.630 1.00 94.12 190 ARG A CA 1
ATOM 1362 C C . ARG A 1 190 ? 2.104 -1.639 18.382 1.00 94.12 190 ARG A C 1
ATOM 1364 O O . ARG A 1 190 ? 2.085 -2.660 17.709 1.00 94.12 190 ARG A O 1
ATOM 1371 N N . ASP A 1 191 ? 0.984 -1.109 18.866 1.00 95.44 191 ASP A N 1
ATOM 1372 C CA . ASP A 1 191 ? -0.321 -1.739 18.645 1.00 95.44 191 ASP A CA 1
ATOM 1373 C C . ASP A 1 191 ? -0.728 -1.675 17.169 1.00 95.44 191 ASP A C 1
ATOM 1375 O O . ASP A 1 191 ? -0.956 -2.701 16.525 1.00 95.44 191 ASP A O 1
ATOM 1379 N N . VAL A 1 192 ? -0.796 -0.463 16.615 1.00 96.56 192 VAL A N 1
ATOM 1380 C CA . VAL A 1 192 ? -1.261 -0.220 15.245 1.00 96.56 192 VAL A CA 1
ATOM 1381 C C . VAL A 1 192 ? -0.413 0.867 14.602 1.00 96.56 192 VAL A C 1
ATOM 1383 O O . VAL A 1 192 ? -0.303 1.970 15.135 1.00 96.56 192 VAL A O 1
ATOM 1386 N N . GLN A 1 193 ? 0.133 0.582 13.422 1.00 95.94 193 GLN A N 1
ATOM 1387 C CA . GLN A 1 193 ? 0.808 1.573 12.582 1.00 95.94 193 GLN A CA 1
ATOM 1388 C C . GLN A 1 193 ? 0.105 1.692 11.234 1.00 95.94 193 GLN A C 1
ATOM 1390 O O . GLN A 1 193 ? -0.486 0.734 10.740 1.00 95.94 193 GLN A O 1
ATOM 1395 N N . ILE A 1 194 ? 0.158 2.880 10.636 1.00 95.06 194 ILE A N 1
ATOM 1396 C CA . ILE A 1 194 ? -0.527 3.184 9.378 1.00 95.06 194 ILE A CA 1
ATOM 1397 C C . ILE A 1 194 ? 0.435 3.787 8.357 1.00 95.06 194 ILE A C 1
ATOM 1399 O O . ILE A 1 194 ? 1.205 4.702 8.650 1.00 95.06 194 ILE A O 1
ATOM 1403 N N . VAL A 1 195 ? 0.353 3.277 7.133 1.00 94.69 195 VAL A N 1
ATOM 1404 C CA . VAL A 1 195 ? 0.975 3.835 5.938 1.00 94.69 195 VAL A CA 1
ATOM 1405 C C . VAL A 1 195 ? -0.108 4.589 5.179 1.00 94.69 195 VAL A C 1
ATOM 1407 O O . VAL A 1 195 ? -1.053 3.985 4.675 1.00 94.69 195 VAL A O 1
ATOM 1410 N N . PHE A 1 196 ? 0.020 5.912 5.130 1.00 90.25 196 PHE A N 1
ATOM 1411 C CA . PHE A 1 196 ? -0.944 6.791 4.473 1.00 90.25 196 PHE A CA 1
ATOM 1412 C C . PHE A 1 196 ? -0.823 6.765 2.944 1.00 90.25 196 PHE A C 1
ATOM 1414 O O . PHE A 1 196 ? 0.214 6.390 2.393 1.00 90.25 196 PHE A O 1
ATOM 1421 N N . GLN A 1 197 ? -1.876 7.257 2.289 1.00 82.56 197 GLN A N 1
ATOM 1422 C CA . GLN A 1 197 ? -1.997 7.374 0.835 1.00 82.56 197 GLN A CA 1
ATOM 1423 C C . GLN A 1 197 ? -0.892 8.228 0.204 1.00 82.56 197 GLN A C 1
ATOM 1425 O O . GLN A 1 197 ? -0.401 7.907 -0.874 1.00 82.56 197 GLN A O 1
ATOM 1430 N N . ASP A 1 198 ? -0.500 9.319 0.871 1.00 79.75 198 ASP A N 1
ATOM 1431 C CA . ASP A 1 198 ? 0.510 10.241 0.362 1.00 79.75 198 ASP A CA 1
ATOM 1432 C C . ASP A 1 198 ? 1.866 10.061 1.077 1.00 79.75 198 ASP A C 1
ATOM 1434 O O . ASP A 1 198 ? 2.051 10.587 2.184 1.00 79.75 198 ASP A O 1
ATOM 1438 N N . PRO A 1 199 ? 2.861 9.402 0.450 1.00 72.12 199 PRO A N 1
ATOM 1439 C CA . PRO A 1 199 ? 4.193 9.274 1.031 1.00 72.12 199 PRO A CA 1
ATOM 1440 C C . PRO A 1 199 ? 4.949 10.606 1.121 1.00 72.12 199 PRO A C 1
ATOM 1442 O O . PRO A 1 199 ? 5.908 10.695 1.892 1.00 72.12 199 PRO A O 1
ATOM 1445 N N . TYR A 1 200 ? 4.563 11.637 0.355 1.00 71.75 200 TYR A N 1
ATOM 1446 C CA . TYR A 1 200 ? 5.213 12.949 0.405 1.00 71.75 200 TYR A CA 1
ATOM 1447 C C . TYR A 1 200 ? 4.933 13.644 1.735 1.00 71.75 200 TYR A C 1
ATOM 1449 O O . TYR A 1 200 ? 5.858 14.170 2.353 1.00 71.75 200 TYR A O 1
ATOM 1457 N N . SER A 1 201 ? 3.683 13.596 2.199 1.00 77.12 201 SER A N 1
ATOM 1458 C CA . SER A 1 201 ? 3.281 14.159 3.491 1.00 77.12 201 SER A CA 1
ATOM 1459 C C . SER A 1 201 ? 3.890 13.425 4.694 1.00 77.12 201 SER A C 1
ATOM 1461 O O . SER A 1 201 ? 4.070 14.018 5.758 1.00 77.12 201 SER A O 1
ATOM 1463 N N . ALA A 1 202 ? 4.246 12.146 4.532 1.00 77.69 202 ALA A N 1
ATOM 1464 C CA . ALA A 1 202 ? 4.700 11.287 5.624 1.00 77.69 202 ALA A CA 1
ATOM 1465 C C . ALA A 1 202 ? 6.172 11.491 6.032 1.00 77.69 202 ALA A C 1
ATOM 1467 O O . ALA A 1 202 ? 6.581 10.980 7.080 1.00 77.69 202 ALA A O 1
ATOM 1468 N N . LEU A 1 203 ? 6.976 12.194 5.226 1.00 86.69 203 LEU A N 1
ATOM 1469 C CA . LEU A 1 203 ? 8.409 12.395 5.460 1.00 86.69 203 LEU A CA 1
ATOM 1470 C C . LEU A 1 203 ? 8.747 13.883 5.568 1.00 86.69 203 LEU A C 1
ATOM 1472 O O . LEU A 1 203 ? 8.430 14.673 4.684 1.00 86.69 203 LEU A O 1
ATOM 1476 N N . ASN A 1 204 ? 9.479 14.264 6.619 1.00 90.12 204 ASN A N 1
ATOM 1477 C CA . ASN A 1 204 ? 9.979 15.629 6.753 1.00 90.12 204 ASN A CA 1
ATOM 1478 C C . ASN A 1 204 ? 11.088 15.886 5.708 1.00 90.12 204 ASN A C 1
ATOM 1480 O O . ASN A 1 204 ? 12.160 15.281 5.800 1.00 90.12 204 ASN A O 1
ATOM 1484 N N . PRO A 1 205 ? 10.904 16.813 4.745 1.00 90.62 205 PRO A N 1
ATOM 1485 C CA . PRO A 1 205 ? 11.864 17.035 3.658 1.00 90.62 205 PRO A CA 1
ATOM 1486 C C . PRO A 1 205 ? 13.216 17.590 4.136 1.00 90.62 205 PRO A C 1
ATOM 1488 O O . PRO A 1 205 ? 14.196 17.584 3.382 1.00 90.62 205 PRO A O 1
ATOM 1491 N N . ARG A 1 206 ? 13.286 18.089 5.377 1.00 92.50 206 ARG A N 1
ATOM 1492 C CA . ARG A 1 206 ? 14.512 18.628 5.979 1.00 92.50 206 ARG A CA 1
ATOM 1493 C C . ARG A 1 206 ? 15.406 17.555 6.596 1.00 92.50 206 ARG A C 1
ATOM 1495 O O . ARG A 1 206 ? 16.588 17.838 6.792 1.00 92.50 206 ARG A O 1
ATOM 1502 N N . LEU A 1 207 ? 14.881 16.361 6.853 1.00 94.56 207 LEU A N 1
ATOM 1503 C CA . LEU A 1 207 ? 15.619 15.254 7.456 1.00 94.56 207 LEU A CA 1
ATOM 1504 C C . LEU A 1 207 ? 16.204 14.327 6.387 1.00 94.56 207 LEU A C 1
ATOM 1506 O O . LEU A 1 207 ? 15.698 14.250 5.261 1.00 94.56 207 LEU A O 1
ATOM 1510 N N . THR A 1 208 ? 17.287 13.627 6.729 1.00 97.56 208 THR A N 1
ATOM 1511 C CA . THR A 1 208 ? 17.705 12.464 5.937 1.00 97.56 208 THR A CA 1
ATOM 1512 C C . THR A 1 208 ? 16.778 11.284 6.219 1.00 97.56 208 THR A C 1
ATOM 1514 O O . THR A 1 208 ? 16.077 11.253 7.233 1.00 97.56 208 THR A O 1
ATOM 1517 N N . ILE A 1 209 ? 16.779 10.289 5.331 1.00 97.38 209 ILE A N 1
ATOM 1518 C CA . ILE A 1 209 ? 16.024 9.050 5.553 1.00 97.38 209 ILE A CA 1
ATOM 1519 C C . ILE A 1 209 ? 16.493 8.363 6.839 1.00 97.38 209 ILE A C 1
ATOM 1521 O O . ILE A 1 209 ? 15.671 7.897 7.620 1.00 97.38 209 ILE A O 1
ATOM 1525 N N . GLY A 1 210 ? 17.801 8.348 7.096 1.00 97.81 210 GLY A N 1
ATOM 1526 C CA . GLY A 1 210 ? 18.362 7.773 8.311 1.00 97.81 210 GLY A CA 1
ATOM 1527 C C . GLY A 1 210 ? 17.893 8.493 9.572 1.00 97.81 210 GLY A C 1
ATOM 1528 O O . GLY A 1 210 ? 17.564 7.823 10.543 1.00 97.81 210 GLY A O 1
ATOM 1529 N N . ASP A 1 211 ? 17.814 9.827 9.561 1.00 97.44 211 ASP A N 1
ATOM 1530 C CA . ASP A 1 211 ? 17.301 10.592 10.710 1.00 97.44 211 ASP A CA 1
ATOM 1531 C C . ASP A 1 211 ? 15.824 10.270 10.971 1.00 97.44 211 ASP A C 1
ATOM 1533 O O . ASP A 1 211 ? 15.459 9.924 12.092 1.00 97.44 211 ASP A O 1
ATOM 1537 N N . ALA A 1 212 ? 14.996 10.288 9.921 1.00 95.88 212 ALA A N 1
ATOM 1538 C CA . ALA A 1 212 ? 13.570 9.985 10.029 1.00 95.88 212 ALA A CA 1
ATOM 1539 C C . ALA A 1 212 ? 13.303 8.553 10.532 1.00 95.88 212 ALA A C 1
ATOM 1541 O O . ALA A 1 212 ? 12.364 8.323 11.295 1.00 95.88 212 ALA A O 1
ATOM 1542 N N . LEU A 1 213 ? 14.127 7.581 10.123 1.00 97.44 213 LEU A N 1
ATOM 1543 C CA . LEU A 1 213 ? 14.017 6.201 10.600 1.00 97.44 213 LEU A CA 1
ATOM 1544 C C . LEU A 1 213 ? 14.549 6.031 12.027 1.00 97.44 213 LEU A C 1
ATOM 1546 O O . LEU A 1 213 ? 13.976 5.248 12.776 1.00 97.44 213 LEU A O 1
ATOM 1550 N N . ARG A 1 214 ? 15.583 6.777 12.442 1.00 97.56 214 ARG A N 1
ATOM 1551 C CA . ARG A 1 214 ? 16.051 6.778 13.842 1.00 97.56 214 ARG A CA 1
ATOM 1552 C C . ARG A 1 214 ? 14.979 7.289 14.798 1.00 97.56 214 ARG A C 1
ATOM 1554 O O . ARG A 1 214 ? 14.779 6.679 15.842 1.00 97.56 214 ARG A O 1
ATOM 1561 N N . GLU A 1 215 ? 14.265 8.351 14.426 1.00 95.38 215 GLU A N 1
ATOM 1562 C CA . GLU A 1 215 ? 13.121 8.847 15.203 1.00 95.38 215 GLU A CA 1
ATOM 1563 C C . GLU A 1 215 ? 12.043 7.765 15.359 1.00 95.38 215 GLU A C 1
ATOM 1565 O O . GLU A 1 215 ? 11.546 7.535 16.456 1.00 95.38 215 GLU A O 1
ATOM 1570 N N . ALA A 1 216 ? 11.718 7.051 14.279 1.00 94.94 216 ALA A N 1
ATOM 1571 C CA . ALA A 1 216 ? 10.704 6.001 14.309 1.00 94.94 216 ALA A CA 1
ATOM 1572 C C . ALA A 1 216 ? 11.148 4.735 15.067 1.00 94.94 216 ALA A C 1
ATOM 1574 O O . ALA A 1 216 ? 10.327 4.098 15.721 1.00 94.94 216 ALA A O 1
ATOM 1575 N N . LEU A 1 217 ? 12.435 4.379 15.016 1.00 96.94 217 LEU A N 1
ATOM 1576 C CA . LEU A 1 217 ? 13.001 3.284 15.811 1.00 96.94 217 LEU A CA 1
ATOM 1577 C C . LEU A 1 217 ? 12.943 3.605 17.309 1.00 96.94 217 LEU A C 1
ATOM 1579 O O . LEU A 1 217 ? 12.557 2.744 18.096 1.00 96.94 217 LEU A O 1
ATOM 1583 N N . ALA A 1 218 ? 13.244 4.850 17.692 1.00 96.12 218 ALA A N 1
ATOM 1584 C CA . ALA A 1 218 ? 13.176 5.289 19.083 1.00 96.12 218 ALA A CA 1
ATOM 1585 C C . ALA A 1 218 ? 11.757 5.177 19.669 1.00 96.12 218 ALA A C 1
ATOM 1587 O O . ALA A 1 218 ? 11.613 4.846 20.839 1.00 96.12 218 ALA A O 1
ATOM 1588 N N . VAL A 1 219 ? 10.713 5.379 18.855 1.00 92.44 219 VAL A N 1
ATOM 1589 C CA . VAL A 1 219 ? 9.306 5.201 19.267 1.00 92.44 219 VAL A CA 1
ATOM 1590 C C . VAL A 1 219 ? 8.985 3.755 19.676 1.00 92.44 219 VAL A C 1
ATOM 1592 O O . VAL A 1 219 ? 8.084 3.542 20.480 1.00 92.44 219 VAL A O 1
ATOM 1595 N N . GLY A 1 220 ? 9.702 2.764 19.140 1.00 90.56 220 GLY A N 1
ATOM 1596 C CA . GLY A 1 220 ? 9.563 1.355 19.524 1.00 90.56 220 GLY A CA 1
ATOM 1597 C C . GLY A 1 220 ? 10.694 0.830 20.403 1.00 90.56 220 GLY A C 1
ATOM 1598 O O . GLY A 1 220 ? 10.935 -0.377 20.384 1.00 90.56 220 GLY A O 1
ATOM 1599 N N . ASP A 1 221 ? 11.427 1.714 21.088 1.00 93.69 221 ASP A N 1
ATOM 1600 C CA . ASP A 1 221 ? 12.585 1.376 21.927 1.00 93.69 221 ASP A CA 1
ATOM 1601 C C . ASP A 1 221 ? 13.680 0.579 21.187 1.00 93.69 221 ASP A C 1
ATOM 1603 O O . ASP A 1 221 ? 14.387 -0.249 21.770 1.00 93.69 221 ASP A O 1
ATOM 1607 N N . ARG A 1 222 ? 13.836 0.812 19.876 1.00 95.19 222 ARG A N 1
ATOM 1608 C CA . ARG A 1 222 ? 14.854 0.154 19.047 1.00 95.19 222 ARG A CA 1
ATOM 1609 C C . ARG A 1 222 ? 16.105 1.016 18.869 1.00 95.19 222 ARG A C 1
ATOM 1611 O O . ARG A 1 222 ? 16.006 2.239 18.740 1.00 95.19 222 ARG A O 1
ATOM 1618 N N . PRO A 1 223 ? 17.297 0.398 18.804 1.00 96.38 223 PRO A N 1
ATOM 1619 C CA . PRO A 1 223 ? 18.535 1.136 18.641 1.00 96.38 223 PRO A CA 1
ATOM 1620 C C . PRO A 1 223 ? 18.656 1.744 17.239 1.00 96.38 223 PRO A C 1
ATOM 1622 O O . PRO A 1 223 ? 18.283 1.163 16.222 1.00 96.38 223 PRO A O 1
ATOM 1625 N N . ALA A 1 224 ? 19.275 2.921 17.187 1.00 95.38 224 ALA A N 1
ATOM 1626 C CA . ALA A 1 224 ? 19.558 3.653 15.956 1.00 95.38 224 ALA A CA 1
ATOM 1627 C C . ALA A 1 224 ? 20.426 2.882 14.937 1.00 95.38 224 ALA A C 1
ATOM 1629 O O . ALA A 1 224 ? 20.438 3.235 13.757 1.00 95.38 224 ALA A O 1
ATOM 1630 N N . SER A 1 225 ? 21.155 1.851 15.375 1.00 95.94 225 SER A N 1
ATOM 1631 C CA . SER A 1 225 ? 21.930 0.953 14.510 1.00 95.94 225 SER A CA 1
ATOM 1632 C C . SER A 1 225 ? 21.063 0.179 13.515 1.00 95.94 225 SER A C 1
ATOM 1634 O O . SER A 1 225 ? 21.550 -0.198 12.451 1.00 95.94 225 SER A O 1
ATOM 1636 N N . ASP A 1 226 ? 19.776 -0.002 13.816 1.00 97.12 226 ASP A N 1
ATOM 1637 C CA . ASP A 1 226 ? 18.881 -0.886 13.063 1.00 97.12 226 ASP A CA 1
ATOM 1638 C C . ASP A 1 226 ? 18.342 -0.243 11.777 1.00 97.12 226 ASP A C 1
ATOM 1640 O O . ASP A 1 226 ? 17.598 -0.864 11.023 1.00 97.12 226 ASP A O 1
ATOM 1644 N N . VAL A 1 227 ? 18.727 1.003 11.476 1.00 98.12 227 VAL A N 1
ATOM 1645 C CA . VAL A 1 227 ? 18.315 1.707 10.248 1.00 98.12 227 VAL A CA 1
ATOM 1646 C C . VAL A 1 227 ? 18.678 0.918 8.990 1.00 98.12 227 VAL A C 1
ATOM 1648 O O . VAL A 1 227 ? 17.890 0.888 8.046 1.00 98.12 227 VAL A O 1
ATOM 1651 N N . ALA A 1 228 ? 19.863 0.302 8.959 1.00 96.62 228 ALA A N 1
ATOM 1652 C CA . ALA A 1 228 ? 20.314 -0.475 7.807 1.00 96.62 228 ALA A CA 1
ATOM 1653 C C . ALA A 1 228 ? 19.423 -1.706 7.584 1.00 96.62 228 ALA A C 1
ATOM 1655 O O . ALA A 1 228 ? 18.879 -1.869 6.494 1.00 96.62 228 ALA A O 1
ATOM 1656 N N . GLU A 1 229 ? 19.195 -2.490 8.642 1.00 95.31 229 GLU A N 1
ATOM 1657 C CA . GLU A 1 229 ? 18.301 -3.655 8.637 1.00 95.31 229 GLU A CA 1
ATOM 1658 C C . GLU A 1 229 ? 16.878 -3.259 8.212 1.00 95.31 229 GLU A C 1
ATOM 1660 O O . GLU A 1 229 ? 16.254 -3.909 7.373 1.00 95.31 229 GLU A O 1
ATOM 1665 N N . LEU A 1 230 ? 16.369 -2.145 8.743 1.00 94.94 230 LEU A N 1
ATOM 1666 C CA . LEU A 1 230 ? 15.029 -1.662 8.439 1.00 94.94 230 LEU A CA 1
ATOM 1667 C C . LEU A 1 230 ? 14.883 -1.255 6.965 1.00 94.94 230 LEU A C 1
ATOM 1669 O O . LEU A 1 230 ? 13.882 -1.596 6.334 1.00 94.94 230 LEU A O 1
ATOM 1673 N N . LEU A 1 231 ? 15.876 -0.568 6.392 1.00 95.38 231 LEU A N 1
ATOM 1674 C CA . LEU A 1 231 ? 15.895 -0.249 4.961 1.00 95.38 231 LEU A CA 1
ATOM 1675 C C . LEU A 1 231 ? 15.943 -1.521 4.107 1.00 95.38 231 LEU A C 1
ATOM 1677 O O . LEU A 1 231 ? 15.192 -1.642 3.136 1.00 95.38 231 LEU A O 1
ATOM 1681 N N . GLU A 1 232 ? 16.775 -2.485 4.484 1.00 92.00 232 GLU A N 1
ATOM 1682 C CA . GLU A 1 232 ? 16.923 -3.743 3.750 1.00 92.00 232 GLU A CA 1
ATOM 1683 C C . GLU A 1 232 ? 15.645 -4.589 3.797 1.00 92.00 232 GLU A C 1
ATOM 1685 O O . GLU A 1 232 ? 15.261 -5.164 2.775 1.00 92.00 232 GLU A O 1
ATOM 1690 N N . SER A 1 233 ? 14.910 -4.570 4.915 1.00 88.88 233 SER A N 1
ATOM 1691 C CA . SER A 1 233 ? 13.620 -5.267 5.051 1.00 88.88 233 SER A CA 1
ATOM 1692 C C . SER A 1 233 ? 12.593 -4.819 3.996 1.00 88.88 233 SER A C 1
ATOM 1694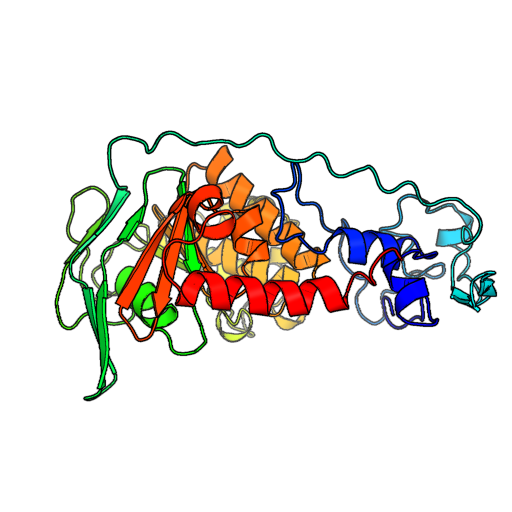 O O . SER A 1 233 ? 11.870 -5.638 3.415 1.00 88.88 233 SER A O 1
ATOM 1696 N N . VAL A 1 234 ? 12.608 -3.527 3.646 1.00 89.38 234 VAL A N 1
ATOM 1697 C CA . VAL A 1 234 ? 11.765 -2.936 2.595 1.00 89.38 234 VAL A CA 1
ATOM 1698 C C . VAL A 1 234 ? 12.438 -2.923 1.219 1.00 89.38 234 VAL A C 1
ATOM 1700 O O . VAL A 1 234 ? 11.940 -2.288 0.286 1.00 89.38 234 VAL A O 1
ATOM 1703 N N . GLY A 1 235 ? 13.558 -3.632 1.057 1.00 86.75 235 GLY A N 1
ATOM 1704 C CA . GLY A 1 235 ? 14.295 -3.772 -0.199 1.00 86.75 235 GLY A CA 1
ATOM 1705 C C . GLY A 1 235 ? 15.022 -2.503 -0.646 1.00 86.75 235 GLY A C 1
ATOM 1706 O O . GLY A 1 235 ? 15.196 -2.297 -1.848 1.00 86.75 235 GLY A O 1
ATOM 1707 N N . LEU A 1 236 ? 15.410 -1.636 0.294 1.00 90.38 236 LEU A N 1
ATOM 1708 C CA . LEU A 1 236 ? 16.247 -0.466 0.041 1.00 90.38 236 LEU A CA 1
ATOM 1709 C C . LEU A 1 236 ? 17.672 -0.700 0.569 1.00 90.38 236 LEU A C 1
ATOM 1711 O O . LEU A 1 236 ? 17.843 -1.132 1.703 1.00 90.38 236 LEU A O 1
ATOM 1715 N N . PRO A 1 237 ? 18.721 -0.378 -0.206 1.00 91.62 237 PRO A N 1
ATOM 1716 C CA . PRO A 1 237 ? 20.095 -0.488 0.277 1.00 91.62 237 PRO A CA 1
ATOM 1717 C C . PRO A 1 237 ? 20.368 0.441 1.468 1.00 91.62 237 PRO A C 1
ATOM 1719 O O . PRO A 1 237 ? 19.982 1.610 1.420 1.00 91.62 237 PRO A O 1
ATOM 1722 N N . ALA A 1 238 ? 21.157 0.001 2.454 1.00 94.31 238 ALA A N 1
ATOM 1723 C CA . ALA A 1 238 ? 21.505 0.794 3.642 1.00 94.31 238 ALA A CA 1
ATOM 1724 C C . ALA A 1 238 ? 22.048 2.209 3.333 1.00 94.31 238 ALA A C 1
ATOM 1726 O O . ALA A 1 238 ? 21.758 3.168 4.048 1.00 94.31 238 ALA A O 1
ATOM 1727 N N . ARG A 1 239 ? 22.759 2.389 2.204 1.00 94.50 239 ARG A N 1
ATOM 1728 C CA . ARG A 1 239 ? 23.248 3.707 1.736 1.00 94.50 239 ARG A CA 1
ATOM 1729 C C . ARG A 1 239 ? 22.141 4.754 1.534 1.00 94.50 239 ARG A C 1
ATOM 1731 O O . ARG A 1 239 ? 22.437 5.943 1.454 1.00 94.50 239 ARG A O 1
ATOM 1738 N N . TYR A 1 240 ? 20.877 4.338 1.431 1.00 95.31 240 TYR A N 1
ATOM 1739 C CA . TYR A 1 240 ? 19.738 5.248 1.310 1.00 95.31 240 TYR A CA 1
ATOM 1740 C C . TYR A 1 240 ? 19.512 6.065 2.582 1.00 95.31 240 TYR A C 1
ATOM 1742 O O . TYR A 1 240 ? 18.925 7.140 2.489 1.00 95.31 240 TYR A O 1
ATOM 1750 N N . ALA A 1 241 ? 20.050 5.637 3.730 1.00 97.06 241 ALA A N 1
ATOM 1751 C CA . ALA A 1 241 ? 20.006 6.400 4.973 1.00 97.06 241 ALA A CA 1
ATOM 1752 C C . ALA A 1 241 ? 20.559 7.830 4.816 1.00 97.06 241 ALA A C 1
ATOM 1754 O O . ALA A 1 241 ? 20.047 8.753 5.441 1.00 97.06 241 ALA A O 1
ATOM 1755 N N . ALA A 1 242 ? 21.554 8.040 3.947 1.00 96.94 242 ALA A N 1
ATOM 1756 C CA . ALA A 1 242 ? 22.149 9.358 3.710 1.00 96.94 242 ALA A CA 1
ATOM 1757 C C . ALA A 1 242 ? 21.344 10.254 2.745 1.00 96.94 242 ALA A C 1
ATOM 1759 O O . ALA A 1 242 ? 21.647 11.440 2.609 1.00 96.94 242 ALA A O 1
ATOM 1760 N N . ARG A 1 243 ? 20.340 9.710 2.045 1.00 95.62 243 ARG A N 1
ATOM 1761 C CA . ARG A 1 243 ? 19.528 10.468 1.080 1.00 95.62 243 ARG A CA 1
ATOM 1762 C C . ARG A 1 243 ? 18.484 11.328 1.786 1.00 95.62 243 ARG A C 1
ATOM 1764 O O . ARG A 1 243 ? 18.178 11.123 2.961 1.00 95.62 243 ARG A O 1
ATOM 1771 N N . ARG A 1 244 ? 17.896 12.275 1.055 1.00 95.06 244 ARG A N 1
ATOM 1772 C CA . ARG A 1 244 ? 16.711 13.028 1.492 1.00 95.06 244 ARG A CA 1
ATOM 1773 C C . ARG A 1 244 ? 15.471 12.576 0.714 1.00 95.06 244 ARG A C 1
ATOM 1775 O O . ARG A 1 244 ? 15.614 12.066 -0.397 1.00 95.06 244 ARG A O 1
ATOM 1782 N N . PRO A 1 245 ? 14.246 12.814 1.223 1.00 93.06 245 PRO A N 1
ATOM 1783 C CA . PRO A 1 245 ? 13.009 12.408 0.544 1.00 93.06 245 PRO A CA 1
ATOM 1784 C C . PRO A 1 245 ? 12.890 12.884 -0.911 1.00 93.06 245 PRO A C 1
ATOM 1786 O O . PRO A 1 245 ? 12.350 12.172 -1.757 1.00 93.06 245 PRO A O 1
ATOM 1789 N N . ARG A 1 246 ? 13.425 14.071 -1.225 1.00 90.19 246 ARG A N 1
ATOM 1790 C CA . ARG A 1 246 ? 13.440 14.641 -2.584 1.00 90.19 246 ARG A CA 1
ATOM 1791 C C . ARG A 1 246 ? 14.342 13.888 -3.572 1.00 90.19 246 ARG A C 1
ATOM 1793 O O . ARG A 1 246 ? 14.111 13.978 -4.769 1.00 90.19 246 ARG A O 1
ATOM 1800 N N . ASP A 1 247 ? 15.328 13.139 -3.075 1.00 89.50 247 ASP A N 1
ATOM 1801 C CA . ASP A 1 247 ? 16.306 12.396 -3.886 1.00 89.50 247 ASP A CA 1
ATOM 1802 C C . ASP A 1 247 ? 15.836 10.960 -4.198 1.00 89.50 247 ASP A C 1
ATOM 1804 O O . ASP A 1 247 ? 16.595 10.137 -4.716 1.00 89.50 247 ASP A O 1
ATOM 1808 N N . LEU A 1 248 ? 14.600 10.631 -3.818 1.00 87.81 248 LEU A N 1
ATOM 1809 C CA . LEU A 1 248 ? 13.976 9.328 -4.015 1.00 87.81 248 LEU A CA 1
ATOM 1810 C C . LEU A 1 248 ? 12.950 9.381 -5.158 1.00 87.81 248 LEU A C 1
ATOM 1812 O O . LEU A 1 248 ? 12.376 10.426 -5.466 1.00 87.81 248 LEU A O 1
ATOM 1816 N N . SER A 1 249 ? 12.679 8.242 -5.780 1.00 85.12 249 SER A N 1
ATOM 1817 C CA . SER A 1 249 ? 11.488 8.029 -6.610 1.00 85.12 249 SER A CA 1
ATOM 1818 C C . SER A 1 249 ? 10.229 7.872 -5.743 1.00 85.12 249 SER A C 1
ATOM 1820 O O . SER A 1 249 ? 10.318 7.696 -4.528 1.00 85.12 249 SER A O 1
ATOM 1822 N N . GLY A 1 250 ? 9.038 7.913 -6.355 1.00 83.88 250 GLY A N 1
ATOM 1823 C CA . GLY A 1 250 ? 7.773 7.686 -5.638 1.00 83.88 250 GLY A CA 1
ATOM 1824 C C . GLY A 1 250 ? 7.736 6.332 -4.917 1.00 83.88 250 GLY A C 1
ATOM 1825 O O . GLY A 1 250 ? 7.419 6.274 -3.733 1.00 83.88 250 GLY A O 1
ATOM 1826 N N . GLY A 1 251 ? 8.173 5.263 -5.590 1.00 84.12 251 GLY A N 1
ATOM 1827 C CA . GLY A 1 251 ? 8.256 3.924 -5.001 1.00 84.12 251 GLY A CA 1
ATOM 1828 C C . GLY A 1 251 ? 9.270 3.789 -3.871 1.00 84.12 251 GLY A C 1
ATOM 1829 O O . GLY A 1 251 ? 8.993 3.150 -2.859 1.00 84.12 251 GLY A O 1
ATOM 1830 N N . GLU A 1 252 ? 10.439 4.417 -4.006 1.00 89.06 252 GLU A N 1
ATOM 1831 C CA . GLU A 1 252 ? 11.435 4.437 -2.930 1.00 89.06 252 GLU A CA 1
ATOM 1832 C C . GLU A 1 252 ? 10.921 5.218 -1.716 1.00 89.06 252 GLU A C 1
ATOM 1834 O O . GLU A 1 252 ? 11.089 4.755 -0.590 1.00 89.06 252 GLU A O 1
ATOM 1839 N N . ARG A 1 253 ? 10.231 6.351 -1.922 1.00 90.62 253 ARG A N 1
ATOM 1840 C CA . ARG A 1 253 ? 9.555 7.072 -0.830 1.00 90.62 253 ARG A CA 1
ATOM 1841 C C . ARG A 1 253 ? 8.504 6.206 -0.145 1.00 90.62 253 ARG A C 1
ATOM 1843 O O . ARG A 1 253 ? 8.474 6.185 1.081 1.00 90.62 253 ARG A O 1
ATOM 1850 N N . GLN A 1 254 ? 7.701 5.463 -0.908 1.00 90.62 254 GLN A N 1
ATOM 1851 C CA . GLN A 1 254 ? 6.700 4.561 -0.337 1.00 90.62 254 GLN A CA 1
ATOM 1852 C C . GLN A 1 254 ? 7.343 3.477 0.532 1.00 90.62 254 GLN A C 1
ATOM 1854 O O . GLN A 1 254 ? 6.902 3.240 1.653 1.00 90.62 254 GLN A O 1
ATOM 1859 N N . ARG A 1 255 ? 8.427 2.853 0.056 1.00 91.75 255 ARG A N 1
ATOM 1860 C CA . ARG A 1 255 ? 9.186 1.867 0.841 1.00 91.75 255 ARG A CA 1
ATOM 1861 C C . ARG A 1 255 ? 9.740 2.472 2.126 1.00 91.75 255 ARG A C 1
ATOM 1863 O O . ARG A 1 255 ? 9.656 1.828 3.164 1.00 91.75 255 ARG A O 1
ATOM 1870 N N . VAL A 1 256 ? 10.245 3.709 2.090 1.00 94.44 256 VAL A N 1
ATOM 1871 C CA . VAL A 1 256 ? 10.659 4.415 3.314 1.00 94.44 256 VAL A CA 1
ATOM 1872 C C . VAL A 1 256 ? 9.469 4.667 4.245 1.00 94.44 256 VAL A C 1
ATOM 1874 O O . VAL A 1 256 ? 9.610 4.492 5.452 1.00 94.44 256 VAL A O 1
ATOM 1877 N N . ALA A 1 257 ? 8.301 5.050 3.725 1.00 94.06 257 ALA A N 1
ATOM 1878 C CA . ALA A 1 257 ? 7.100 5.237 4.541 1.00 94.06 257 ALA A CA 1
ATOM 1879 C C . ALA A 1 257 ? 6.663 3.926 5.223 1.00 94.06 257 ALA A C 1
ATOM 1881 O O . ALA A 1 257 ? 6.340 3.935 6.410 1.00 94.06 257 ALA A O 1
ATOM 1882 N N . ILE A 1 258 ? 6.741 2.796 4.510 1.00 94.06 258 ILE A N 1
ATOM 1883 C CA . ILE A 1 258 ? 6.506 1.458 5.074 1.00 94.06 258 ILE A CA 1
ATOM 1884 C C . ILE A 1 258 ? 7.564 1.127 6.133 1.00 94.06 258 ILE A C 1
ATOM 1886 O O . ILE A 1 258 ? 7.205 0.739 7.238 1.00 94.06 258 ILE A O 1
ATOM 1890 N N . ALA A 1 259 ? 8.853 1.341 5.850 1.00 94.56 259 ALA A N 1
ATOM 1891 C CA . ALA A 1 259 ? 9.931 1.137 6.821 1.00 94.56 259 ALA A CA 1
ATOM 1892 C C . ALA A 1 259 ? 9.697 1.950 8.098 1.00 94.56 259 ALA A C 1
ATOM 1894 O O . ALA A 1 259 ? 9.803 1.421 9.198 1.00 94.56 259 ALA A O 1
ATOM 1895 N N . ARG A 1 260 ? 9.308 3.219 7.965 1.00 95.25 260 ARG A N 1
ATOM 1896 C CA . ARG A 1 260 ? 8.982 4.086 9.099 1.00 95.25 260 ARG A CA 1
ATOM 1897 C C . ARG A 1 260 ? 7.831 3.522 9.939 1.00 95.25 260 ARG A C 1
ATOM 1899 O O . ARG A 1 260 ? 7.941 3.520 11.158 1.00 95.25 260 ARG A O 1
ATOM 1906 N N . ALA A 1 261 ? 6.771 3.017 9.304 1.00 94.62 261 ALA A N 1
ATOM 1907 C CA . ALA A 1 261 ? 5.647 2.377 9.994 1.00 94.62 261 ALA A CA 1
ATOM 1908 C C . ALA A 1 261 ? 6.026 1.029 10.638 1.00 94.62 261 ALA A C 1
ATOM 1910 O O . ALA A 1 261 ? 5.466 0.653 11.661 1.00 94.62 261 ALA A O 1
ATOM 1911 N N . LEU A 1 262 ? 6.993 0.305 10.069 1.00 94.56 262 LEU A N 1
ATOM 1912 C CA . LEU A 1 262 ? 7.500 -0.959 10.610 1.00 94.56 262 LEU A CA 1
ATOM 1913 C C . LEU A 1 262 ? 8.548 -0.779 11.710 1.00 94.56 262 LEU A C 1
ATOM 1915 O O . LEU A 1 262 ? 8.817 -1.732 12.441 1.00 94.56 262 LEU A O 1
ATOM 1919 N N . ALA A 1 263 ? 9.143 0.410 11.838 1.00 95.56 263 ALA A N 1
ATOM 1920 C CA . ALA A 1 263 ? 10.225 0.668 12.783 1.00 95.56 263 ALA A CA 1
ATOM 1921 C C . ALA A 1 263 ? 9.867 0.270 14.229 1.00 95.56 263 ALA A C 1
ATOM 1923 O O . ALA A 1 263 ? 10.689 -0.408 14.851 1.00 95.56 263 ALA A O 1
ATOM 1924 N N . PRO A 1 264 ? 8.647 0.554 14.740 1.00 94.62 264 PRO A N 1
ATOM 1925 C CA . PRO A 1 264 ? 8.252 0.131 16.081 1.00 94.62 264 PRO A CA 1
ATOM 1926 C C . PRO A 1 264 ? 7.966 -1.373 16.227 1.00 94.62 264 PRO A C 1
ATOM 1928 O O . PRO A 1 264 ? 7.741 -1.830 17.339 1.00 94.62 264 PRO A O 1
ATOM 1931 N N . ARG A 1 265 ? 7.973 -2.155 15.136 1.00 93.31 265 ARG A N 1
ATOM 1932 C CA . ARG A 1 265 ? 7.474 -3.545 15.059 1.00 93.31 265 ARG A CA 1
ATOM 1933 C C . ARG A 1 265 ? 5.990 -3.652 15.443 1.00 93.31 265 ARG A C 1
ATOM 1935 O O . ARG A 1 265 ? 5.662 -4.232 16.479 1.00 93.31 265 ARG A O 1
ATOM 1942 N N . PRO A 1 266 ? 5.092 -3.082 14.622 1.00 95.25 266 PRO A N 1
ATOM 1943 C CA . PRO A 1 266 ? 3.674 -3.069 14.929 1.00 95.25 266 PRO A CA 1
ATOM 1944 C C . PRO A 1 266 ? 3.059 -4.471 14.942 1.00 95.25 266 PRO A C 1
ATOM 1946 O O . PRO A 1 266 ? 3.416 -5.331 14.135 1.00 95.25 266 PRO A O 1
ATOM 1949 N N . ARG A 1 267 ? 2.067 -4.663 15.810 1.00 95.06 267 ARG A N 1
ATOM 1950 C CA . ARG A 1 267 ? 1.215 -5.855 15.865 1.00 95.06 267 ARG A CA 1
ATOM 1951 C C . ARG A 1 267 ? 0.206 -5.883 14.719 1.00 95.06 267 ARG A C 1
ATOM 1953 O O . ARG A 1 267 ? -0.176 -6.965 14.293 1.00 95.06 267 ARG A O 1
ATOM 1960 N N . LEU A 1 268 ? -0.199 -4.717 14.211 1.00 96.31 268 LEU A N 1
ATOM 1961 C CA . LEU A 1 268 ? -1.044 -4.559 13.027 1.00 96.31 268 LEU A CA 1
ATOM 1962 C C . LEU A 1 268 ? -0.527 -3.415 12.146 1.00 96.31 268 LEU A C 1
ATOM 1964 O O . LEU A 1 268 ? -0.314 -2.297 12.625 1.00 96.31 268 LEU A O 1
ATOM 1968 N N . LEU A 1 269 ? -0.400 -3.673 10.844 1.00 97.19 269 LEU A N 1
ATOM 1969 C CA . LEU A 1 269 ? -0.097 -2.647 9.847 1.00 97.19 269 LEU A CA 1
ATOM 1970 C C . LEU A 1 269 ? -1.348 -2.304 9.028 1.00 97.19 269 LEU A C 1
ATOM 1972 O O . LEU A 1 269 ? -1.988 -3.184 8.462 1.00 97.19 269 LEU A O 1
ATOM 1976 N N . ILE A 1 270 ? -1.666 -1.020 8.900 1.00 97.56 270 ILE A N 1
ATOM 1977 C CA . ILE A 1 270 ? -2.715 -0.518 8.007 1.00 97.56 270 ILE A CA 1
ATOM 1978 C C . ILE A 1 270 ? -2.060 0.121 6.782 1.00 97.56 270 ILE A C 1
ATOM 1980 O O . ILE A 1 270 ? -1.156 0.943 6.911 1.00 97.56 270 ILE A O 1
ATOM 1984 N N . CYS A 1 271 ? -2.530 -0.224 5.591 1.00 96.00 271 CYS A N 1
ATOM 1985 C CA . CYS A 1 271 ? -2.113 0.366 4.323 1.00 96.00 271 CYS A CA 1
ATOM 1986 C C . CYS A 1 271 ? -3.301 1.098 3.692 1.00 96.00 271 CYS A C 1
ATOM 1988 O O . CYS A 1 271 ? -4.173 0.450 3.124 1.00 96.00 271 CYS A O 1
ATOM 1990 N N . ASP A 1 272 ? -3.339 2.427 3.788 1.00 94.50 272 ASP A N 1
ATOM 1991 C CA . ASP A 1 272 ? -4.445 3.256 3.288 1.00 94.50 272 ASP A CA 1
ATOM 1992 C C . ASP A 1 272 ? -4.122 3.827 1.906 1.00 94.50 272 ASP A C 1
ATOM 1994 O O . ASP A 1 272 ? -3.362 4.783 1.797 1.00 94.50 272 ASP A O 1
ATOM 1998 N N . GLU A 1 273 ? -4.630 3.190 0.846 1.00 90.12 273 GLU A N 1
ATOM 1999 C CA . GLU A 1 273 ? -4.389 3.530 -0.568 1.00 90.12 273 GLU A CA 1
ATOM 2000 C C . GLU A 1 273 ? -2.900 3.684 -0.941 1.00 90.12 273 GLU A C 1
ATOM 2002 O O . GLU A 1 273 ? -2.535 4.400 -1.877 1.00 90.12 273 GLU A O 1
ATOM 2007 N N . SER A 1 274 ? -2.038 2.948 -0.236 1.00 85.75 274 SER A N 1
ATOM 2008 C CA . SER A 1 274 ? -0.575 3.085 -0.231 1.00 85.75 274 SER A CA 1
ATOM 2009 C C . SER A 1 274 ? 0.129 2.725 -1.549 1.00 85.75 274 SER A C 1
ATOM 2011 O O . SER A 1 274 ? 1.336 2.921 -1.679 1.00 85.75 274 SER A O 1
ATOM 2013 N N . VAL A 1 275 ? -0.602 2.196 -2.534 1.00 86.31 275 VAL A N 1
ATOM 2014 C CA . VAL A 1 275 ? -0.071 1.813 -3.854 1.00 86.31 275 VAL A CA 1
ATOM 2015 C C . VAL A 1 275 ? -0.734 2.536 -5.028 1.00 86.31 275 VAL A C 1
ATOM 2017 O O . VAL A 1 275 ? -0.261 2.410 -6.151 1.00 86.31 275 VAL A O 1
ATOM 2020 N N . SER A 1 276 ? -1.784 3.325 -4.783 1.00 82.50 276 SER A N 1
ATOM 2021 C CA . SER A 1 276 ? -2.652 3.899 -5.829 1.00 82.50 276 SER A CA 1
ATOM 2022 C C . SER A 1 276 ? -1.955 4.892 -6.772 1.00 82.50 276 SER A C 1
ATOM 2024 O O . SER A 1 276 ? -2.346 5.030 -7.927 1.00 82.50 276 SER A O 1
ATOM 2026 N N . ALA A 1 277 ? -0.912 5.579 -6.298 1.00 78.88 277 ALA A N 1
ATOM 2027 C CA . ALA A 1 277 ? -0.176 6.593 -7.058 1.00 78.88 277 ALA A CA 1
ATOM 2028 C C . ALA A 1 277 ? 1.154 6.084 -7.654 1.00 78.88 277 ALA A C 1
ATOM 2030 O O . ALA A 1 277 ? 1.988 6.888 -8.085 1.00 78.88 277 ALA A O 1
ATOM 2031 N N . LEU A 1 278 ? 1.399 4.770 -7.627 1.00 82.25 278 LEU A N 1
ATOM 2032 C CA . LEU A 1 278 ? 2.656 4.160 -8.068 1.00 82.25 278 LEU A CA 1
ATOM 2033 C C . LEU A 1 278 ? 2.513 3.555 -9.468 1.00 82.25 278 LEU A C 1
ATOM 2035 O O . LEU A 1 278 ? 1.431 3.160 -9.884 1.00 82.25 278 LEU A O 1
ATOM 2039 N N . ASP A 1 279 ? 3.620 3.466 -10.209 1.00 83.69 279 ASP A N 1
ATOM 2040 C CA . ASP A 1 279 ? 3.630 2.698 -11.453 1.00 83.69 279 ASP A CA 1
ATOM 2041 C C . ASP A 1 279 ? 3.443 1.198 -11.173 1.00 83.69 279 ASP A C 1
ATOM 2043 O O . ASP A 1 279 ? 3.889 0.698 -10.139 1.00 83.69 279 ASP A O 1
ATOM 2047 N N . VAL A 1 280 ? 2.847 0.468 -12.122 1.00 84.19 280 VAL A N 1
ATOM 2048 C CA . VAL A 1 280 ? 2.496 -0.961 -11.972 1.00 84.19 280 VAL A CA 1
ATOM 2049 C C . VAL A 1 280 ? 3.681 -1.844 -11.558 1.00 84.19 280 VAL A C 1
ATOM 2051 O O . VAL A 1 280 ? 3.535 -2.781 -10.777 1.00 84.19 280 VAL A O 1
ATOM 2054 N N . SER A 1 281 ? 4.899 -1.505 -11.995 1.00 84.94 281 SER A N 1
ATOM 2055 C CA . SER A 1 281 ? 6.110 -2.222 -11.590 1.00 84.94 281 SER A CA 1
ATOM 2056 C C . SER A 1 281 ? 6.454 -1.983 -10.122 1.00 84.94 281 SER A C 1
ATOM 2058 O O . SER A 1 281 ? 6.807 -2.925 -9.411 1.00 84.94 281 SER A O 1
ATOM 2060 N N . VAL A 1 282 ? 6.419 -0.737 -9.660 1.00 84.06 282 VAL A N 1
ATOM 2061 C CA . VAL A 1 282 ? 6.638 -0.418 -8.246 1.00 84.06 282 VAL A CA 1
ATOM 2062 C C . VAL A 1 282 ? 5.520 -0.999 -7.384 1.00 84.06 282 VAL A C 1
ATOM 2064 O O . VAL A 1 282 ? 5.822 -1.594 -6.350 1.00 84.06 282 VAL A O 1
ATOM 2067 N N . GLN A 1 283 ? 4.262 -0.884 -7.814 1.00 88.75 283 GLN A N 1
ATOM 2068 C CA . GLN A 1 283 ? 3.102 -1.467 -7.140 1.00 88.75 283 GLN A CA 1
ATOM 2069 C C . GLN A 1 283 ? 3.318 -2.960 -6.882 1.00 88.75 283 GLN A C 1
ATOM 2071 O O . GLN A 1 283 ? 3.299 -3.369 -5.723 1.00 88.75 283 GLN A O 1
ATOM 2076 N N . ALA A 1 284 ? 3.645 -3.754 -7.909 1.00 88.50 284 ALA A N 1
ATOM 2077 C CA . ALA A 1 284 ? 3.915 -5.186 -7.757 1.00 88.50 284 ALA A CA 1
ATOM 2078 C C . ALA A 1 284 ? 4.996 -5.486 -6.700 1.00 88.50 284 ALA A C 1
ATOM 2080 O O . ALA A 1 284 ? 4.866 -6.430 -5.921 1.00 88.50 284 ALA A O 1
ATOM 2081 N N . GLN A 1 285 ? 6.043 -4.659 -6.617 1.00 87.00 285 GLN A N 1
ATOM 2082 C CA . GLN A 1 285 ? 7.084 -4.826 -5.602 1.00 87.00 285 GLN A CA 1
ATOM 2083 C C . GLN A 1 285 ? 6.608 -4.493 -4.180 1.00 87.00 285 GLN A C 1
ATOM 2085 O O . GLN A 1 285 ? 7.051 -5.141 -3.232 1.00 87.00 285 GLN A O 1
ATOM 2090 N N . ILE A 1 286 ? 5.742 -3.487 -4.013 1.00 90.19 286 ILE A N 1
ATOM 2091 C CA . ILE A 1 286 ? 5.135 -3.173 -2.711 1.00 90.19 286 ILE A CA 1
ATOM 2092 C C . ILE A 1 286 ? 4.189 -4.298 -2.288 1.00 90.19 286 ILE A C 1
ATOM 2094 O O . ILE A 1 286 ? 4.249 -4.738 -1.146 1.00 90.19 286 ILE A O 1
ATOM 2098 N N . LEU A 1 287 ? 3.375 -4.821 -3.206 1.00 92.31 287 LEU A N 1
ATOM 2099 C CA . LEU A 1 287 ? 2.492 -5.954 -2.928 1.00 92.31 287 LEU A CA 1
ATOM 2100 C C . LEU A 1 287 ? 3.281 -7.202 -2.504 1.00 92.31 287 LEU A C 1
ATOM 2102 O O . LEU A 1 287 ? 2.944 -7.831 -1.503 1.00 92.31 287 LEU A O 1
ATOM 2106 N N . ALA A 1 288 ? 4.382 -7.510 -3.196 1.00 90.06 288 ALA A N 1
ATOM 2107 C CA . ALA A 1 288 ? 5.291 -8.587 -2.807 1.00 90.06 288 ALA A CA 1
ATOM 2108 C C . ALA A 1 288 ? 5.930 -8.354 -1.425 1.00 90.06 288 ALA A C 1
ATOM 2110 O O . ALA A 1 288 ? 6.127 -9.299 -0.665 1.00 90.06 288 ALA A O 1
ATOM 2111 N N . LEU A 1 289 ? 6.240 -7.101 -1.070 1.00 90.00 289 LEU A N 1
ATOM 2112 C CA . LEU A 1 289 ? 6.689 -6.753 0.279 1.00 90.00 289 LEU A CA 1
ATOM 2113 C C . LEU A 1 289 ? 5.598 -7.047 1.318 1.00 90.00 289 LEU A C 1
ATOM 2115 O O . LEU A 1 289 ? 5.914 -7.681 2.316 1.00 90.00 289 LEU A O 1
ATOM 2119 N N . LEU A 1 290 ? 4.340 -6.657 1.087 1.00 91.88 290 LEU A N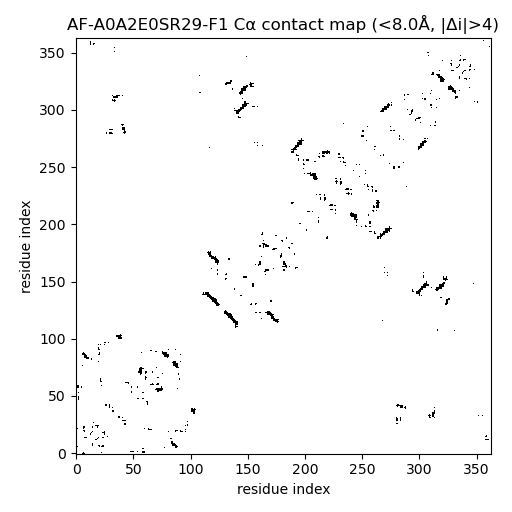 1
ATOM 2120 C CA . LEU A 1 290 ? 3.239 -6.934 2.023 1.00 91.88 290 LEU A CA 1
ATOM 2121 C C . LEU A 1 290 ? 3.042 -8.438 2.263 1.00 91.88 290 LEU A C 1
ATOM 2123 O O . LEU A 1 290 ? 2.866 -8.852 3.407 1.00 91.88 290 LEU A O 1
ATOM 2127 N N . LEU A 1 291 ? 3.134 -9.252 1.205 1.00 91.88 291 LEU A N 1
ATOM 2128 C CA . LEU A 1 291 ? 3.098 -10.712 1.321 1.00 91.88 291 LEU A CA 1
ATOM 2129 C C . LEU A 1 291 ? 4.240 -11.231 2.206 1.00 91.88 291 LEU A C 1
ATOM 2131 O O . LEU A 1 291 ? 3.979 -11.947 3.167 1.00 91.88 291 LEU A O 1
ATOM 2135 N N . ARG A 1 292 ? 5.483 -10.783 1.977 1.00 90.06 292 ARG A N 1
ATOM 2136 C CA . ARG A 1 292 ? 6.627 -11.162 2.829 1.00 90.06 292 ARG A CA 1
ATOM 2137 C C . ARG A 1 292 ? 6.466 -10.721 4.282 1.00 90.06 292 ARG A C 1
ATOM 2139 O O . ARG A 1 292 ? 6.815 -11.483 5.173 1.00 90.06 292 ARG A O 1
ATOM 2146 N N . LEU A 1 293 ? 5.927 -9.529 4.552 1.00 86.69 293 LEU A N 1
ATOM 2147 C CA . LEU A 1 293 ? 5.673 -9.083 5.932 1.00 86.69 293 LEU A CA 1
ATOM 2148 C C . LEU A 1 293 ? 4.720 -10.044 6.661 1.00 86.69 293 LEU A C 1
ATOM 2150 O O . LEU A 1 293 ? 4.944 -10.383 7.822 1.00 86.69 293 LEU A O 1
ATOM 2154 N N . ARG A 1 294 ? 3.691 -10.532 5.967 1.00 88.75 294 ARG A N 1
ATOM 2155 C CA . ARG A 1 294 ? 2.749 -11.515 6.507 1.00 88.75 294 ARG A CA 1
ATOM 2156 C C . ARG A 1 294 ? 3.376 -12.910 6.648 1.00 88.75 294 ARG A C 1
ATOM 2158 O O . ARG A 1 294 ? 3.228 -13.535 7.698 1.00 88.75 294 ARG A O 1
ATOM 2165 N N . ASP A 1 295 ? 4.107 -13.383 5.642 1.00 88.12 295 ASP A N 1
ATOM 2166 C CA . ASP A 1 295 ? 4.662 -14.744 5.611 1.00 88.12 295 ASP A CA 1
ATOM 2167 C C . ASP A 1 295 ? 5.912 -14.913 6.491 1.00 88.12 295 ASP A C 1
ATOM 2169 O O . ASP A 1 295 ? 6.052 -15.914 7.195 1.00 88.12 295 ASP A O 1
ATOM 2173 N N . GLU A 1 296 ? 6.815 -13.935 6.502 1.00 86.25 296 GLU A N 1
ATOM 2174 C CA . GLU A 1 296 ? 8.092 -14.011 7.223 1.00 86.25 296 GLU A CA 1
ATOM 2175 C C . GLU A 1 296 ? 7.977 -13.426 8.635 1.00 86.25 296 GLU A C 1
ATOM 2177 O O . GLU A 1 296 ? 8.418 -14.051 9.599 1.00 86.25 296 GLU A O 1
ATOM 2182 N N . LEU A 1 297 ? 7.353 -12.250 8.781 1.00 78.94 297 LEU A N 1
ATOM 2183 C CA . LEU A 1 297 ? 7.272 -11.544 10.071 1.00 78.94 297 LEU A CA 1
ATOM 2184 C C . LEU A 1 297 ? 5.978 -11.831 10.837 1.00 78.94 297 LEU A C 1
ATOM 2186 O O . LEU A 1 297 ? 5.859 -11.470 12.007 1.00 78.94 297 LEU A O 1
ATOM 2190 N N . GLY A 1 298 ? 5.006 -12.482 10.197 1.00 85.81 298 GLY A N 1
ATOM 2191 C CA . GLY A 1 298 ? 3.717 -12.786 10.805 1.00 85.81 298 GLY A CA 1
ATOM 2192 C C . GLY A 1 298 ? 2.855 -11.555 11.093 1.00 85.81 298 GLY A C 1
ATOM 2193 O O . GLY A 1 298 ? 1.878 -11.673 11.831 1.00 85.81 298 GLY A O 1
ATOM 2194 N N . THR A 1 299 ? 3.203 -10.388 10.540 1.00 90.06 299 THR A N 1
ATOM 2195 C CA . THR A 1 299 ? 2.474 -9.136 10.761 1.00 90.06 299 THR A CA 1
ATOM 2196 C C . THR A 1 299 ? 1.185 -9.145 9.936 1.00 90.06 299 THR A C 1
ATOM 2198 O O . THR A 1 299 ? 1.266 -9.159 8.705 1.00 90.06 299 THR A O 1
ATOM 2201 N N . PRO A 1 300 ? -0.005 -9.133 10.560 1.00 94.19 300 PRO A N 1
ATOM 2202 C CA . PRO A 1 300 ? -1.249 -8.974 9.825 1.00 94.19 300 PRO A CA 1
ATOM 2203 C C . PRO A 1 300 ? -1.357 -7.572 9.227 1.00 94.19 300 PRO A C 1
ATOM 2205 O O . PRO A 1 300 ? -0.847 -6.588 9.781 1.00 94.19 300 PRO A O 1
ATOM 2208 N N . VAL A 1 301 ? -2.040 -7.489 8.088 1.00 95.94 301 VAL A N 1
ATOM 2209 C CA . VAL A 1 301 ? -2.150 -6.254 7.311 1.00 95.94 301 VAL A CA 1
ATOM 2210 C C . VAL A 1 301 ? -3.609 -5.968 6.978 1.00 95.94 301 VAL A C 1
ATOM 2212 O O . VAL A 1 301 ? -4.297 -6.791 6.381 1.00 95.94 301 VAL A O 1
ATOM 2215 N N . LEU A 1 302 ? -4.072 -4.768 7.310 1.00 97.38 302 LEU A N 1
ATOM 2216 C CA . LEU A 1 302 ? -5.334 -4.233 6.811 1.00 97.38 302 LEU A CA 1
ATOM 2217 C C . LEU A 1 302 ? -5.043 -3.358 5.589 1.00 97.38 302 LEU A C 1
ATOM 2219 O O . LEU A 1 302 ? -4.454 -2.283 5.716 1.00 97.38 302 LEU A O 1
ATOM 2223 N N . VAL A 1 303 ? -5.436 -3.810 4.403 1.00 96.62 303 VAL A N 1
ATOM 2224 C CA . VAL A 1 303 ? -5.246 -3.079 3.146 1.00 96.62 303 VAL A CA 1
ATOM 2225 C C . VAL A 1 303 ? -6.533 -2.359 2.787 1.00 96.62 303 VAL A C 1
ATOM 2227 O O . VAL A 1 303 ? -7.591 -2.966 2.680 1.00 96.62 303 VAL A O 1
ATOM 2230 N N . ILE A 1 304 ? -6.445 -1.060 2.547 1.00 95.69 304 ILE A N 1
ATOM 2231 C CA . ILE A 1 304 ? -7.548 -0.244 2.061 1.00 95.69 304 ILE A CA 1
ATOM 2232 C C . ILE A 1 304 ? -7.192 0.213 0.661 1.00 95.69 304 ILE A C 1
ATOM 2234 O O . ILE A 1 304 ? -6.153 0.831 0.433 1.00 95.69 304 ILE A O 1
ATOM 2238 N N . THR A 1 305 ? -8.052 -0.117 -0.290 1.00 92.19 305 THR A N 1
ATOM 2239 C CA . THR A 1 305 ? -7.841 0.222 -1.692 1.00 92.19 305 THR A CA 1
ATOM 2240 C C . THR A 1 305 ? -9.172 0.236 -2.428 1.00 92.19 305 THR A C 1
ATOM 2242 O O . THR A 1 305 ? -10.159 -0.352 -1.985 1.00 92.19 305 THR A O 1
ATOM 2245 N N . HIS A 1 306 ? -9.208 0.928 -3.557 1.00 90.44 306 HIS A N 1
ATOM 2246 C CA . HIS A 1 306 ? -10.285 0.799 -4.534 1.00 90.44 306 HIS A CA 1
ATOM 2247 C C . HIS A 1 306 ? -9.898 -0.127 -5.700 1.00 90.44 306 HIS A C 1
ATOM 2249 O O . HIS A 1 306 ? -10.762 -0.502 -6.483 1.00 90.44 306 HIS A O 1
ATOM 2255 N N . ASP A 1 307 ? -8.623 -0.504 -5.814 1.00 91.38 307 ASP A N 1
ATOM 2256 C CA . ASP A 1 307 ? -8.130 -1.431 -6.831 1.00 91.38 307 ASP A CA 1
ATOM 2257 C C . ASP A 1 307 ? -8.412 -2.878 -6.397 1.00 91.38 307 ASP A C 1
ATOM 2259 O O . ASP A 1 307 ? -7.779 -3.410 -5.479 1.00 91.38 307 ASP A O 1
ATOM 2263 N N . LEU A 1 308 ? -9.385 -3.514 -7.050 1.00 93.19 308 LEU A N 1
ATOM 2264 C CA . LEU A 1 308 ? -9.762 -4.894 -6.759 1.00 93.19 308 LEU A CA 1
ATOM 2265 C C . LEU A 1 308 ? -8.683 -5.893 -7.194 1.00 93.19 308 LEU A C 1
ATOM 2267 O O . LEU A 1 308 ? -8.516 -6.917 -6.532 1.00 93.19 308 LEU A O 1
ATOM 2271 N N . ALA A 1 309 ? -7.899 -5.599 -8.235 1.00 91.75 309 ALA A N 1
ATOM 2272 C CA . ALA A 1 309 ? -6.824 -6.490 -8.657 1.00 91.75 309 ALA A CA 1
ATOM 2273 C C . ALA A 1 309 ? -5.766 -6.589 -7.552 1.00 91.75 309 ALA A C 1
ATOM 2275 O O . ALA A 1 309 ? -5.344 -7.688 -7.200 1.00 91.75 309 ALA A O 1
ATOM 2276 N N . VAL A 1 310 ? -5.428 -5.474 -6.891 1.00 92.44 310 VAL A N 1
ATOM 2277 C CA . VAL A 1 310 ? -4.577 -5.490 -5.685 1.00 92.44 310 VAL A CA 1
ATOM 2278 C C . VAL A 1 310 ? -5.126 -6.441 -4.623 1.00 92.44 310 VAL A C 1
ATOM 2280 O O . VAL A 1 310 ? -4.374 -7.261 -4.094 1.00 92.44 310 VAL A O 1
ATOM 2283 N N . VAL A 1 311 ? -6.426 -6.364 -4.325 1.00 95.00 311 VAL A N 1
ATOM 2284 C CA . VAL A 1 311 ? -7.062 -7.230 -3.320 1.00 95.00 311 VAL A CA 1
ATOM 2285 C C . VAL A 1 311 ? -6.977 -8.701 -3.717 1.00 95.00 311 VAL A C 1
ATOM 2287 O O . VAL A 1 311 ? -6.547 -9.504 -2.887 1.00 95.00 311 VAL A O 1
ATOM 2290 N N . ARG A 1 312 ? -7.271 -9.039 -4.983 1.00 94.25 312 ARG A N 1
ATOM 2291 C CA . ARG A 1 312 ? -7.095 -10.391 -5.551 1.00 94.25 312 ARG A CA 1
ATOM 2292 C C . ARG A 1 312 ? -5.686 -10.923 -5.316 1.00 94.25 312 ARG A C 1
ATOM 2294 O O . ARG A 1 312 ? -5.504 -12.089 -4.971 1.00 94.25 312 ARG A O 1
ATOM 2301 N N . GLN A 1 313 ? -4.686 -10.061 -5.472 1.00 92.75 313 GLN A N 1
ATOM 2302 C CA . GLN A 1 313 ? -3.297 -10.471 -5.351 1.00 92.75 313 GLN A CA 1
ATOM 2303 C C . GLN A 1 313 ? -2.850 -10.677 -3.902 1.00 92.75 313 GLN A C 1
ATOM 2305 O O . GLN A 1 313 ? -2.189 -11.677 -3.628 1.00 92.75 313 GLN A O 1
ATOM 2310 N N . VAL A 1 314 ? -3.206 -9.803 -2.953 1.00 93.00 314 VAL A N 1
ATOM 2311 C CA . VAL A 1 314 ? -2.575 -9.826 -1.613 1.00 93.00 314 VAL A CA 1
ATOM 2312 C C . VAL A 1 314 ? -3.483 -10.170 -0.443 1.00 93.00 314 VAL A C 1
ATOM 2314 O O . VAL A 1 314 ? -2.957 -10.564 0.593 1.00 93.00 314 VAL A O 1
ATOM 2317 N N . CYS A 1 315 ? -4.803 -10.059 -0.577 1.00 95.25 315 CYS A N 1
ATOM 2318 C CA . CYS A 1 315 ? -5.718 -10.274 0.546 1.00 95.25 315 CYS A CA 1
ATOM 2319 C C . CYS A 1 315 ? -6.189 -11.732 0.626 1.00 95.25 315 CYS A C 1
ATOM 2321 O O . CYS A 1 315 ? -6.286 -12.425 -0.384 1.00 95.25 315 CYS A O 1
ATOM 2323 N N . ASP A 1 316 ? -6.468 -12.201 1.834 1.00 93.56 316 ASP A N 1
ATOM 2324 C CA . ASP A 1 316 ? -7.078 -13.507 2.102 1.00 93.56 316 ASP A CA 1
ATOM 2325 C C . ASP A 1 316 ? -8.603 -13.362 2.201 1.00 93.56 316 ASP A C 1
ATOM 2327 O O . ASP A 1 316 ? -9.373 -14.139 1.627 1.00 93.56 316 ASP A O 1
ATOM 2331 N N . ARG A 1 317 ? -9.041 -12.283 2.859 1.00 95.44 317 ARG A N 1
ATOM 2332 C CA . ARG A 1 317 ? -10.441 -11.873 2.979 1.00 95.44 317 ARG A CA 1
ATOM 2333 C C . ARG A 1 317 ? -10.650 -10.439 2.528 1.00 95.44 317 ARG A C 1
ATOM 2335 O O . ARG A 1 317 ? -9.724 -9.629 2.505 1.00 95.44 317 ARG A O 1
ATOM 2342 N N . VAL A 1 318 ? -11.893 -10.127 2.187 1.00 97.12 318 VAL A N 1
ATOM 2343 C CA . VAL A 1 318 ? -12.323 -8.786 1.802 1.00 97.12 318 VAL A CA 1
ATOM 2344 C C . VAL A 1 318 ? -13.585 -8.383 2.562 1.00 97.12 318 VAL A C 1
ATOM 2346 O O . VAL A 1 318 ? -14.450 -9.208 2.864 1.00 97.12 318 VAL A O 1
ATOM 2349 N N . LEU A 1 319 ? -13.669 -7.097 2.884 1.00 97.56 319 LEU A N 1
ATOM 2350 C CA . LEU A 1 319 ? -14.850 -6.398 3.361 1.00 97.56 319 LEU A CA 1
ATOM 2351 C C . LEU A 1 319 ? -15.228 -5.344 2.320 1.00 97.56 319 LEU A C 1
ATOM 2353 O O . LEU A 1 319 ? -14.422 -4.480 1.965 1.00 97.56 319 LEU A O 1
ATOM 2357 N N . VAL A 1 320 ? -16.464 -5.406 1.839 1.00 97.81 320 VAL A N 1
ATOM 2358 C CA . VAL A 1 320 ? -17.022 -4.459 0.877 1.00 97.81 320 VAL A CA 1
ATOM 2359 C C . VAL A 1 320 ? -17.832 -3.418 1.641 1.00 97.81 320 VAL A C 1
ATOM 2361 O O . VAL A 1 320 ? -18.831 -3.732 2.289 1.00 97.81 320 VAL A O 1
ATOM 2364 N N . LEU A 1 321 ? -17.386 -2.166 1.568 1.00 97.31 321 LEU A N 1
ATOM 2365 C CA . LEU A 1 321 ? -17.989 -1.030 2.249 1.00 97.31 321 LEU A CA 1
ATOM 2366 C C . LEU A 1 321 ? -18.755 -0.155 1.251 1.00 97.31 321 LEU A C 1
ATOM 2368 O O . LEU A 1 321 ? -18.228 0.249 0.205 1.00 97.31 321 LEU A O 1
ATOM 2372 N N . ARG A 1 322 ? -19.988 0.205 1.601 1.00 97.00 322 ARG A N 1
ATOM 2373 C CA . ARG A 1 322 ? -20.829 1.114 0.824 1.00 97.00 322 ARG A CA 1
ATOM 2374 C C . ARG A 1 322 ? -21.525 2.084 1.761 1.00 97.00 322 ARG A C 1
ATOM 2376 O O . ARG A 1 322 ? -22.256 1.660 2.642 1.00 97.00 322 ARG A O 1
ATOM 2383 N N . ARG A 1 323 ? -21.332 3.389 1.535 1.00 95.44 323 ARG A N 1
ATOM 2384 C CA . ARG A 1 323 ? -21.985 4.461 2.313 1.00 95.44 323 ARG A CA 1
ATOM 2385 C C . ARG A 1 323 ? -21.909 4.230 3.833 1.00 95.44 323 ARG A C 1
ATOM 2387 O O . ARG A 1 323 ? -22.906 4.374 4.517 1.00 95.44 323 ARG A O 1
ATOM 2394 N N . GLY A 1 324 ? -20.743 3.834 4.339 1.00 96.38 324 GLY A N 1
ATOM 2395 C CA . GLY A 1 324 ? -20.524 3.629 5.769 1.00 96.38 324 GLY A CA 1
ATOM 2396 C C . GLY A 1 324 ? -20.998 2.296 6.342 1.00 96.38 324 GLY A C 1
ATOM 2397 O O . GLY A 1 324 ? -20.840 2.085 7.543 1.00 96.38 324 GLY A O 1
ATOM 2398 N N . GLU A 1 325 ? -21.540 1.401 5.517 1.00 97.69 325 GLU A N 1
ATOM 2399 C CA . GLU A 1 325 ? -22.043 0.087 5.921 1.00 97.69 325 GLU A CA 1
ATOM 2400 C C . GLU A 1 325 ? -21.238 -1.035 5.262 1.00 97.69 325 GLU A C 1
ATOM 2402 O O . GLU A 1 325 ? -20.845 -0.942 4.093 1.00 97.69 325 GLU A O 1
ATOM 2407 N N . MET A 1 326 ? -20.994 -2.108 6.016 1.00 96.94 326 MET A N 1
ATOM 2408 C CA . MET A 1 326 ? -20.468 -3.354 5.464 1.00 96.94 326 MET A CA 1
ATOM 2409 C C . MET A 1 326 ? -21.605 -4.080 4.745 1.00 96.94 326 MET A C 1
ATOM 2411 O O . MET A 1 326 ? -22.557 -4.514 5.388 1.00 96.94 326 MET A O 1
ATOM 2415 N N . VAL A 1 327 ? -21.495 -4.221 3.425 1.00 97.56 327 VAL A N 1
ATOM 2416 C CA . VAL A 1 327 ? -22.538 -4.858 2.602 1.00 97.56 327 VAL A CA 1
ATOM 2417 C C . VAL A 1 327 ? -22.220 -6.304 2.238 1.00 97.56 327 VAL A C 1
ATOM 2419 O O . VAL A 1 327 ? -23.134 -7.071 1.957 1.00 97.56 327 VAL A O 1
ATOM 2422 N N . GLU A 1 328 ? -20.943 -6.686 2.253 1.00 97.38 328 GLU A N 1
ATOM 2423 C CA . GLU A 1 328 ? -20.502 -8.055 1.984 1.00 97.38 328 GLU A CA 1
ATOM 2424 C C . GLU A 1 328 ? -19.115 -8.297 2.594 1.00 97.38 328 GLU A C 1
ATOM 2426 O O . GLU A 1 328 ? -18.274 -7.395 2.623 1.00 97.38 328 GLU A O 1
ATOM 2431 N N . SER A 1 329 ? -18.856 -9.507 3.092 1.00 96.31 329 SER A N 1
ATOM 2432 C CA . SER A 1 329 ? -17.524 -9.922 3.535 1.00 96.31 329 SER A CA 1
ATOM 2433 C C . SER A 1 329 ? -17.341 -11.428 3.381 1.00 96.31 329 SER A C 1
ATOM 2435 O O . SER A 1 329 ? -18.273 -12.205 3.578 1.00 96.31 329 SER A O 1
ATOM 2437 N N . GLY A 1 330 ? -16.124 -11.853 3.058 1.00 94.69 330 GLY A N 1
ATOM 2438 C CA . GLY A 1 330 ? -15.793 -13.259 2.866 1.00 94.69 330 GLY A CA 1
ATOM 2439 C C . GLY A 1 330 ? -14.354 -13.442 2.408 1.00 94.69 330 GLY A C 1
ATOM 2440 O O . GLY A 1 330 ? -13.564 -12.495 2.422 1.00 94.69 330 GLY A O 1
ATOM 2441 N N . THR A 1 331 ? -14.005 -14.665 2.009 1.00 95.12 331 THR A N 1
ATOM 2442 C CA . THR A 1 331 ? -12.755 -14.904 1.278 1.00 95.12 331 THR A CA 1
ATOM 2443 C C . THR A 1 331 ? -12.787 -14.146 -0.041 1.00 95.12 331 THR A C 1
ATOM 2445 O O . THR A 1 331 ? -13.856 -13.962 -0.631 1.00 95.12 331 THR A O 1
ATOM 2448 N N . VAL A 1 332 ? -11.618 -13.705 -0.507 1.00 94.31 332 VAL A N 1
ATOM 2449 C CA . VAL A 1 332 ? -11.530 -12.948 -1.763 1.00 94.31 332 VAL A CA 1
ATOM 2450 C C . VAL A 1 332 ? -12.127 -13.738 -2.926 1.00 94.31 332 VAL A C 1
ATOM 2452 O O . VAL A 1 332 ? -12.922 -13.173 -3.667 1.00 94.31 332 VAL A O 1
ATOM 2455 N N . SER A 1 333 ? -11.838 -15.039 -3.041 1.00 91.38 333 SER A N 1
ATOM 2456 C CA . SER A 1 333 ? -12.416 -15.881 -4.096 1.00 91.38 333 SER A CA 1
ATOM 2457 C C . SER A 1 333 ? -13.941 -15.904 -4.050 1.00 91.38 333 SER A C 1
ATOM 2459 O O . SER A 1 333 ? -14.582 -15.626 -5.052 1.00 91.38 333 SER A O 1
ATOM 2461 N N . ARG A 1 334 ? -14.550 -16.142 -2.877 1.00 93.56 334 ARG A N 1
ATOM 2462 C CA . ARG A 1 334 ? -16.016 -16.199 -2.765 1.00 93.56 334 ARG A CA 1
ATOM 2463 C C . ARG A 1 334 ? -16.659 -14.879 -3.180 1.00 93.56 334 ARG A C 1
ATOM 2465 O O . ARG A 1 334 ? -17.576 -14.887 -3.988 1.00 93.56 334 ARG A O 1
ATOM 2472 N N . VAL A 1 335 ? -16.168 -13.764 -2.640 1.00 95.56 335 VAL A N 1
ATOM 2473 C CA . VAL A 1 335 ? -16.759 -12.439 -2.883 1.00 95.56 335 VAL A CA 1
ATOM 2474 C C . VAL A 1 335 ? -16.522 -11.967 -4.320 1.00 95.56 335 VAL A C 1
ATOM 2476 O O . VAL A 1 335 ? -17.355 -11.252 -4.864 1.00 95.56 3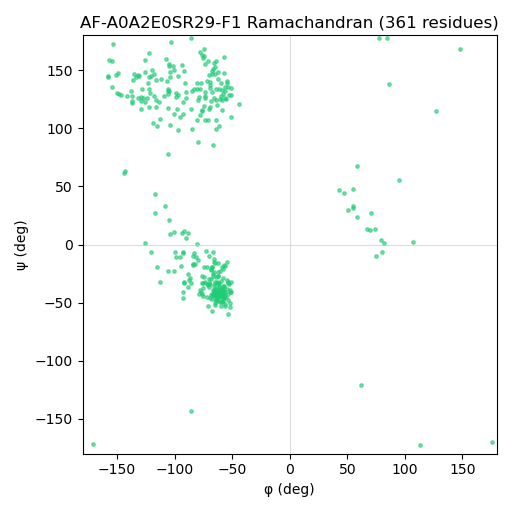35 VAL A O 1
ATOM 2479 N N . PHE A 1 336 ? -15.396 -12.326 -4.943 1.00 94.50 336 PHE A N 1
ATOM 2480 C CA . PHE A 1 336 ? -15.065 -11.852 -6.292 1.00 94.50 336 PHE A CA 1
ATOM 2481 C C . PHE A 1 336 ? -15.619 -12.761 -7.391 1.00 94.50 336 PHE A C 1
ATOM 2483 O O . PHE A 1 336 ? -16.049 -12.253 -8.419 1.00 94.50 336 PHE A O 1
ATOM 2490 N N . ASP A 1 337 ? -15.638 -14.078 -7.179 1.00 93.31 337 ASP A N 1
ATOM 2491 C CA . ASP A 1 337 ? -16.069 -15.043 -8.200 1.00 93.31 337 ASP A CA 1
ATOM 2492 C C . ASP A 1 337 ? -17.582 -15.305 -8.148 1.00 93.31 337 ASP A C 1
ATOM 2494 O O . ASP A 1 337 ? -18.189 -15.681 -9.149 1.00 93.31 337 ASP A O 1
ATOM 2498 N N . ALA A 1 338 ? -18.202 -15.112 -6.981 1.00 94.50 338 ALA A N 1
ATOM 2499 C CA . ALA A 1 338 ? -19.632 -15.305 -6.764 1.00 94.50 338 ALA A CA 1
ATOM 2500 C C . ALA A 1 338 ? -20.198 -14.242 -5.798 1.00 94.50 338 ALA A C 1
ATOM 2502 O O . ALA A 1 338 ? -20.663 -14.598 -4.711 1.00 94.50 338 ALA A O 1
ATOM 2503 N N . PRO A 1 339 ? -20.160 -12.945 -6.169 1.00 96.25 339 PRO A N 1
ATOM 2504 C CA . PRO A 1 339 ? -20.666 -11.867 -5.321 1.00 96.25 339 PRO A CA 1
ATOM 2505 C C . PRO A 1 339 ? -22.155 -12.059 -5.015 1.00 96.25 339 PRO A C 1
ATOM 2507 O O . PRO A 1 339 ? -22.979 -12.193 -5.924 1.00 96.25 339 PRO A O 1
ATOM 2510 N N . GLU A 1 340 ? -22.517 -12.023 -3.734 1.00 97.06 340 GLU A N 1
ATOM 2511 C CA . GLU A 1 340 ? -23.909 -12.156 -3.292 1.00 97.06 340 GLU A CA 1
ATOM 2512 C C . GLU A 1 340 ? -24.632 -10.804 -3.303 1.00 97.06 340 GLU A C 1
ATOM 2514 O O . GLU A 1 340 ? -25.833 -10.732 -3.584 1.00 97.06 340 GLU A O 1
ATOM 2519 N N . HIS A 1 341 ? -23.919 -9.709 -3.018 1.00 97.75 341 HIS A N 1
ATOM 2520 C CA . HIS A 1 341 ? -24.526 -8.389 -2.943 1.00 97.75 341 HIS A CA 1
ATOM 2521 C C . HIS A 1 341 ? -24.492 -7.674 -4.315 1.00 97.75 341 HIS A C 1
ATOM 2523 O O . HIS A 1 341 ? -23.422 -7.528 -4.913 1.00 97.75 341 HIS A O 1
ATOM 2529 N N . PRO A 1 342 ? -25.616 -7.101 -4.805 1.00 96.62 342 PRO A N 1
ATOM 2530 C CA . PRO A 1 342 ? -25.678 -6.469 -6.131 1.00 96.62 342 PRO A CA 1
ATOM 2531 C C . PRO A 1 342 ? -24.657 -5.347 -6.359 1.00 96.62 342 PRO A C 1
ATOM 2533 O O . PRO A 1 342 ? -24.135 -5.181 -7.455 1.00 96.62 342 PRO A O 1
ATOM 2536 N N . TYR A 1 343 ? -24.350 -4.563 -5.322 1.00 95.94 343 TYR A N 1
ATOM 2537 C CA . TYR A 1 343 ? -23.299 -3.541 -5.411 1.00 95.94 343 TYR A CA 1
ATOM 2538 C C . TYR A 1 343 ? -21.906 -4.139 -5.628 1.00 95.94 343 TYR A C 1
ATOM 2540 O O . TYR A 1 343 ? -21.134 -3.566 -6.388 1.00 95.94 343 TYR A O 1
ATOM 2548 N N . THR A 1 344 ? -21.590 -5.270 -4.996 1.00 96.12 344 THR A N 1
ATOM 2549 C CA . THR A 1 344 ? -20.302 -5.944 -5.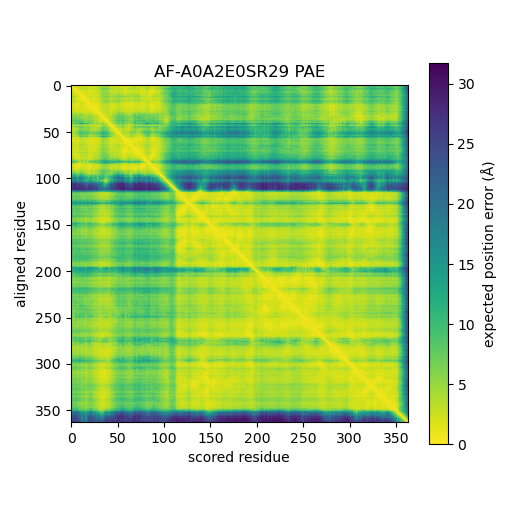183 1.00 96.12 344 THR A CA 1
ATOM 2550 C C . THR A 1 344 ? -20.168 -6.427 -6.621 1.00 96.12 344 THR A C 1
ATOM 2552 O O . THR A 1 344 ? -19.155 -6.150 -7.256 1.00 96.12 344 THR A O 1
ATOM 2555 N N . ALA A 1 345 ? -21.227 -7.034 -7.172 1.00 95.31 345 ALA A N 1
ATOM 2556 C CA . ALA A 1 345 ? -21.276 -7.430 -8.579 1.00 95.31 345 ALA A CA 1
ATOM 2557 C C . ALA A 1 345 ? -21.053 -6.233 -9.526 1.00 95.31 345 ALA A C 1
ATOM 2559 O O . ALA A 1 345 ? -20.229 -6.305 -10.435 1.00 95.31 345 ALA A O 1
ATOM 2560 N N . SER A 1 346 ? -21.715 -5.097 -9.275 1.00 93.75 346 SER A N 1
ATOM 2561 C CA . SER A 1 346 ? -21.508 -3.871 -10.060 1.00 93.75 346 SER A CA 1
ATOM 2562 C C . SER A 1 346 ? -20.090 -3.301 -9.932 1.00 93.75 346 SER A C 1
ATOM 2564 O O . SER A 1 346 ? -19.540 -2.806 -10.915 1.00 93.75 346 SER A O 1
ATOM 2566 N N . LEU A 1 347 ? -19.492 -3.358 -8.737 1.00 91.88 347 LEU A N 1
ATOM 2567 C CA . LEU A 1 347 ? -18.131 -2.878 -8.479 1.00 91.88 347 LEU A CA 1
ATOM 2568 C C . LEU A 1 347 ? -17.090 -3.717 -9.241 1.00 91.88 347 LEU A C 1
ATOM 2570 O O . LEU A 1 347 ? -16.155 -3.157 -9.820 1.00 91.88 347 LEU A O 1
ATOM 2574 N N . LEU A 1 348 ? -17.274 -5.041 -9.270 1.00 92.06 348 LEU A N 1
ATOM 2575 C CA . LEU A 1 348 ? -16.441 -5.974 -10.033 1.00 92.06 348 LEU A CA 1
ATOM 2576 C C . LEU A 1 348 ? -16.586 -5.727 -11.534 1.00 92.06 348 LEU A C 1
ATOM 2578 O O . LEU A 1 348 ? -15.586 -5.443 -12.186 1.00 92.06 348 LEU A O 1
ATOM 2582 N N . ALA A 1 349 ? -17.817 -5.683 -12.052 1.00 89.50 349 ALA A N 1
ATOM 2583 C CA . ALA A 1 349 ? -18.077 -5.442 -13.472 1.00 89.50 349 ALA A CA 1
ATOM 2584 C C . ALA A 1 349 ? -17.497 -4.100 -13.965 1.00 89.50 349 ALA A C 1
ATOM 2586 O O . ALA A 1 349 ? -16.915 -4.018 -15.045 1.00 89.50 349 ALA A O 1
ATOM 2587 N N . ALA A 1 350 ? -17.593 -3.030 -13.167 1.00 85.81 350 ALA A N 1
ATOM 2588 C CA . ALA A 1 350 ? -16.987 -1.739 -13.507 1.00 85.81 350 ALA A CA 1
ATOM 2589 C C . ALA A 1 350 ? -15.445 -1.801 -13.566 1.00 85.81 350 ALA A C 1
ATOM 2591 O O . ALA A 1 350 ? -14.811 -1.119 -14.382 1.00 85.81 350 ALA A O 1
ATOM 2592 N N . SER A 1 351 ? -14.843 -2.628 -12.710 1.00 81.38 351 SER A N 1
ATOM 2593 C CA . SER A 1 351 ? -13.397 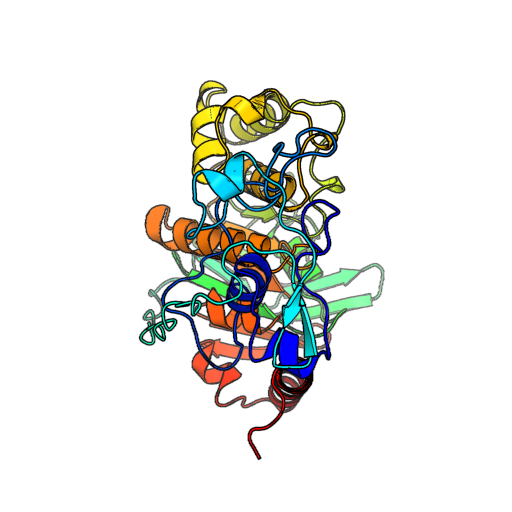-2.855 -12.671 1.00 81.38 351 SER A CA 1
ATOM 2594 C C . SER A 1 351 ? -12.939 -3.740 -13.837 1.00 81.38 351 SER A C 1
ATOM 2596 O O . SER A 1 351 ? -11.908 -3.458 -14.445 1.00 81.38 351 SER A O 1
ATOM 2598 N N . GLU A 1 352 ? -13.742 -4.738 -14.214 1.00 71.19 352 GLU A N 1
ATOM 2599 C CA . GLU A 1 352 ? -13.524 -5.606 -15.375 1.00 71.19 352 GLU A CA 1
ATOM 2600 C C . GLU A 1 352 ? -13.620 -4.838 -16.689 1.00 71.19 352 GLU A C 1
ATOM 2602 O O . GLU A 1 352 ? -12.717 -4.955 -17.499 1.00 71.19 352 GLU A O 1
ATOM 2607 N N . ILE A 1 353 ? -14.593 -3.941 -16.880 1.00 59.88 353 ILE A N 1
ATOM 2608 C CA . ILE A 1 353 ? -14.664 -3.090 -18.089 1.00 59.88 353 ILE A CA 1
ATOM 2609 C C . ILE A 1 353 ? -13.401 -2.218 -18.238 1.00 59.88 353 ILE A C 1
ATOM 2611 O O . ILE A 1 353 ? -12.960 -1.897 -19.346 1.00 59.88 353 ILE A O 1
ATOM 2615 N N . THR A 1 354 ? -12.788 -1.828 -17.118 1.00 54.69 354 THR A N 1
ATOM 2616 C CA . THR A 1 354 ? -11.510 -1.101 -17.123 1.00 54.69 354 THR A CA 1
ATOM 2617 C C . THR A 1 354 ? -10.334 -2.020 -17.489 1.00 54.69 354 THR A C 1
ATOM 2619 O O . THR A 1 354 ? -9.393 -1.560 -18.140 1.00 54.69 354 THR A O 1
ATOM 2622 N N . ALA A 1 355 ? -10.400 -3.304 -17.124 1.00 51.12 355 ALA A N 1
ATOM 2623 C CA . ALA A 1 355 ? -9.415 -4.333 -17.461 1.00 51.12 355 ALA A CA 1
ATOM 2624 C C . ALA A 1 355 ? -9.567 -4.867 -18.903 1.00 51.12 355 ALA A C 1
ATOM 2626 O O . ALA A 1 355 ? -8.580 -4.935 -19.624 1.00 51.12 355 ALA A O 1
ATOM 2627 N N . GLU A 1 356 ? -10.782 -5.130 -19.387 1.00 44.47 356 GLU A N 1
ATOM 2628 C CA . GLU A 1 356 ? -11.086 -5.569 -20.758 1.00 44.47 356 GLU A CA 1
ATOM 2629 C C . GLU A 1 356 ? -10.782 -4.483 -21.797 1.00 44.47 356 GLU A C 1
ATOM 2631 O O . GLU A 1 356 ? -10.394 -4.775 -22.920 1.00 44.47 356 GLU A O 1
ATOM 2636 N N . ARG A 1 357 ? -10.830 -3.191 -21.445 1.00 40.81 357 ARG A N 1
ATOM 2637 C CA . ARG A 1 357 ? -10.284 -2.145 -22.335 1.00 40.81 357 ARG A CA 1
ATOM 2638 C C . ARG A 1 357 ? -8.759 -2.232 -22.520 1.00 40.81 357 ARG A C 1
ATOM 2640 O O . ARG A 1 357 ? -8.246 -1.545 -23.406 1.00 40.81 357 ARG A O 1
ATOM 2647 N N . LYS A 1 358 ? -8.042 -3.022 -21.708 1.00 39.75 358 LYS A N 1
ATOM 2648 C CA . LYS A 1 358 ? -6.610 -3.329 -21.874 1.00 39.75 358 LYS A CA 1
ATOM 2649 C C . LYS A 1 358 ? -6.347 -4.636 -22.640 1.00 39.75 358 LYS A C 1
ATOM 2651 O O . LYS A 1 358 ? -5.248 -4.760 -23.164 1.00 39.75 358 LYS A O 1
ATOM 2656 N N . GLU A 1 359 ? -7.318 -5.543 -22.762 1.00 34.59 359 GLU A N 1
ATOM 2657 C CA . GLU A 1 359 ? -7.232 -6.757 -23.592 1.00 34.59 359 GLU A CA 1
ATOM 2658 C C . GLU A 1 359 ? -8.322 -6.725 -24.677 1.00 34.59 359 GLU A C 1
ATOM 2660 O O . GLU A 1 359 ? -9.492 -6.962 -24.377 1.00 34.59 359 GLU A O 1
ATOM 2665 N N . PRO A 1 360 ? -8.011 -6.447 -25.956 1.00 39.88 360 PRO A N 1
ATOM 2666 C CA . PRO A 1 360 ? -9.027 -6.542 -26.978 1.00 39.88 360 PRO A CA 1
ATOM 2667 C C . PRO A 1 360 ? -9.402 -8.012 -27.189 1.00 39.88 360 PRO A C 1
ATOM 2669 O O . PRO A 1 360 ? -8.572 -8.916 -27.296 1.00 39.88 360 PRO A O 1
ATOM 2672 N N . THR A 1 361 ? -10.712 -8.206 -27.251 1.00 33.59 361 THR A N 1
ATOM 2673 C CA . THR A 1 361 ? -11.433 -9.450 -27.481 1.00 33.59 361 THR A CA 1
ATOM 2674 C C . THR A 1 361 ? -10.791 -10.256 -28.612 1.00 33.59 361 THR A C 1
ATOM 2676 O O . THR A 1 361 ? -10.704 -9.786 -29.748 1.00 33.59 361 THR A O 1
ATOM 2679 N N . ARG A 1 362 ? -10.363 -11.490 -28.313 1.00 36.72 362 ARG A N 1
ATOM 2680 C CA . ARG A 1 362 ? -10.041 -12.491 -29.339 1.00 36.72 362 ARG A CA 1
ATOM 2681 C C . ARG A 1 362 ? -11.333 -12.818 -30.094 1.00 36.72 362 ARG A C 1
ATOM 2683 O O . ARG A 1 362 ? -12.150 -13.581 -29.584 1.00 36.72 362 ARG A O 1
ATOM 2690 N N . ALA A 1 363 ? -11.515 -12.211 -31.262 1.00 31.42 363 ALA A N 1
ATOM 2691 C CA . ALA A 1 363 ? -12.527 -12.584 -32.246 1.00 31.42 363 ALA A CA 1
ATOM 2692 C C . ALA A 1 363 ? -11.853 -13.236 -33.454 1.00 31.42 363 ALA A C 1
ATOM 2694 O O . ALA A 1 363 ? -10.827 -12.681 -33.917 1.00 31.42 363 ALA A O 1
#

Foldseek 3Di:
DALPDPAWDWPQQCCLVPNLGQQSVQLSVLFFDLVAAFQAQAFQDDDQQDVVRAACFDSCLVRGPPRDPNRRNHWFDWDADPVGTTGRDPCSVPDDDDDDGDTDDDPLPPQDPDFQKWWFQWWAADVPRTQAGTDTDGFHFLFEEEEAEDPSLCLVVVVCQQQQVGATPDTFIDGRPHTADNHNVRGQLQAEFEQEQDLVVQFDQVAQLLVLLCVLLVSLVHHSVCQQVLCVLLPHHSVSSRHGLVRDDLLSSLSSSVSSRPSNPHLEYEYANSQVPDRSSSSSSVLNSLNCCSVPVSRYYYYYHNQSSSCSHRGQKYFYGGSNYGPDIDGSCCCQVPNPGPSSVVSNVVNVVVVCVSPPDDD

Mean predicted aligned error: 6.96 Å